Protein AF-A0A9D4QF71-F1 (afdb_monomer_lite)

pLDDT: mean 71.84, std 17.46, range [34.72, 94.38]

Radius of gyration: 22.99 Å; chains: 1; bounding box: 35×53×63 Å

Structure (mmCIF, N/CA/C/O backbone):
data_AF-A0A9D4QF71-F1
#
_entry.id   AF-A0A9D4QF71-F1
#
loop_
_atom_site.group_PDB
_atom_site.id
_atom_site.type_symbol
_atom_site.label_atom_id
_atom_site.label_alt_id
_atom_site.label_comp_id
_atom_site.label_asym_id
_atom_site.label_entity_id
_atom_site.label_seq_id
_atom_site.pdbx_PDB_ins_code
_atom_site.Cartn_x
_atom_site.Cartn_y
_atom_site.Cartn_z
_atom_site.occupancy
_atom_site.B_iso_or_equiv
_atom_site.auth_seq_id
_atom_site.auth_comp_id
_atom_site.auth_asym_id
_atom_site.auth_atom_id
_atom_site.pdbx_PDB_model_num
ATOM 1 N N . MET A 1 1 ? 4.734 -32.442 -15.591 1.00 43.88 1 MET A N 1
ATOM 2 C CA . MET A 1 1 ? 3.860 -32.838 -14.464 1.00 43.88 1 MET A CA 1
ATOM 3 C C . MET A 1 1 ? 4.588 -32.864 -13.117 1.00 43.88 1 MET A C 1
ATOM 5 O O . MET A 1 1 ? 4.142 -32.166 -12.224 1.00 43.88 1 MET A O 1
ATOM 9 N N . ALA A 1 2 ? 5.729 -33.553 -12.972 1.00 48.12 2 ALA A N 1
ATOM 10 C CA . ALA A 1 2 ? 6.370 -33.825 -11.671 1.00 48.12 2 ALA A CA 1
ATOM 11 C C . ALA A 1 2 ? 6.593 -32.626 -10.718 1.00 48.12 2 ALA A C 1
ATOM 13 O O . ALA A 1 2 ? 6.366 -32.759 -9.523 1.00 48.12 2 ALA A O 1
ATOM 14 N N . ARG A 1 3 ? 7.007 -31.449 -11.213 1.00 44.75 3 ARG A N 1
ATOM 15 C CA . ARG A 1 3 ? 7.332 -30.291 -10.352 1.00 44.75 3 ARG A CA 1
ATOM 16 C C . ARG A 1 3 ? 6.117 -29.539 -9.800 1.00 44.75 3 ARG A C 1
ATOM 18 O O . ARG A 1 3 ? 6.165 -29.082 -8.668 1.00 44.75 3 ARG A O 1
ATOM 25 N N . ALA A 1 4 ? 5.042 -29.418 -10.577 1.00 46.88 4 ALA A N 1
ATOM 26 C CA . ALA A 1 4 ? 3.837 -28.713 -10.138 1.00 46.88 4 ALA A CA 1
ATOM 27 C C . ALA A 1 4 ? 3.088 -29.533 -9.077 1.00 46.88 4 ALA A C 1
ATOM 29 O O . ALA A 1 4 ? 2.755 -29.020 -8.017 1.00 46.88 4 ALA A O 1
ATOM 30 N N . THR A 1 5 ? 2.962 -30.844 -9.304 1.00 55.03 5 THR A N 1
ATOM 31 C CA . THR A 1 5 ? 2.430 -31.789 -8.315 1.00 55.03 5 THR A CA 1
ATOM 32 C C . THR A 1 5 ? 3.316 -31.869 -7.067 1.00 55.03 5 THR A C 1
ATOM 34 O O . THR A 1 5 ? 2.799 -32.056 -5.972 1.00 55.03 5 THR A O 1
ATOM 37 N N . ALA A 1 6 ? 4.639 -31.692 -7.200 1.00 58.09 6 ALA A N 1
ATOM 38 C CA . ALA A 1 6 ? 5.556 -31.634 -6.061 1.00 58.09 6 ALA A CA 1
ATOM 39 C C . ALA A 1 6 ? 5.386 -30.365 -5.210 1.00 58.09 6 ALA A C 1
ATOM 41 O O . ALA A 1 6 ? 5.514 -30.457 -3.996 1.00 58.09 6 ALA A O 1
ATOM 42 N N . LEU A 1 7 ? 5.058 -29.212 -5.809 1.00 58.91 7 LEU A N 1
ATOM 43 C CA . LEU A 1 7 ? 4.747 -27.988 -5.056 1.00 58.91 7 LEU A CA 1
ATOM 44 C C . LEU A 1 7 ? 3.438 -28.132 -4.282 1.00 58.91 7 LEU A C 1
ATOM 46 O O . LEU A 1 7 ? 3.411 -27.857 -3.086 1.00 58.91 7 LEU A O 1
ATOM 50 N N . THR A 1 8 ? 2.386 -28.646 -4.926 1.00 59.56 8 THR A N 1
ATOM 51 C CA . THR A 1 8 ? 1.124 -28.935 -4.233 1.00 59.56 8 THR A CA 1
ATOM 52 C C . THR A 1 8 ? 1.353 -29.941 -3.110 1.00 59.56 8 THR A C 1
ATOM 54 O O . THR A 1 8 ? 0.935 -29.706 -1.991 1.00 59.56 8 THR A O 1
ATOM 57 N N . LYS A 1 9 ? 2.097 -31.024 -3.353 1.00 62.56 9 LYS A N 1
ATOM 58 C CA . LYS A 1 9 ? 2.372 -32.047 -2.333 1.00 62.56 9 LYS A CA 1
ATOM 59 C C . LYS A 1 9 ? 3.300 -31.565 -1.207 1.00 62.56 9 LYS A C 1
ATOM 61 O O . LYS A 1 9 ? 3.188 -32.067 -0.095 1.00 62.56 9 LYS A O 1
ATOM 66 N N . GLY A 1 10 ? 4.207 -30.629 -1.491 1.00 63.66 10 GLY A N 1
ATOM 67 C CA . GLY A 1 10 ? 5.160 -30.078 -0.524 1.00 63.66 10 GLY A CA 1
ATOM 68 C C . GLY A 1 10 ? 4.552 -29.030 0.407 1.00 63.66 10 GLY A C 1
ATOM 69 O O . GLY A 1 10 ? 4.900 -29.011 1.581 1.00 63.66 10 GLY A O 1
ATOM 70 N N . TYR A 1 11 ? 3.624 -28.210 -0.097 1.00 59.84 11 TYR A N 1
ATOM 71 C CA . TYR A 1 11 ? 3.008 -27.119 0.668 1.00 59.84 11 TYR A CA 1
ATOM 72 C C . TYR A 1 11 ? 1.556 -27.381 1.088 1.00 59.84 11 TYR A C 1
ATOM 74 O O . TYR A 1 11 ? 1.040 -26.647 1.917 1.00 59.84 11 TYR A O 1
ATOM 82 N N . ALA A 1 12 ? 0.891 -28.431 0.587 1.00 58.62 12 ALA A N 1
ATOM 83 C CA . ALA A 1 12 ? -0.482 -28.762 1.003 1.00 58.62 12 ALA A CA 1
ATOM 84 C C . ALA A 1 12 ? -0.616 -29.104 2.496 1.00 58.62 12 ALA A C 1
ATOM 86 O O . ALA A 1 12 ? -1.710 -28.996 3.036 1.00 58.62 12 ALA A O 1
ATOM 87 N N . ASN A 1 13 ? 0.475 -29.523 3.145 1.00 57.72 13 ASN A N 1
ATOM 88 C CA . ASN A 1 13 ? 0.506 -29.864 4.570 1.00 57.72 13 ASN A CA 1
ATOM 89 C C . ASN A 1 13 ? 1.319 -28.859 5.401 1.00 57.72 13 ASN A C 1
ATOM 91 O O . ASN A 1 13 ? 1.599 -29.129 6.568 1.00 57.72 13 ASN A O 1
ATOM 95 N N . ASP A 1 14 ? 1.752 -27.746 4.806 1.00 64.06 14 ASP A N 1
ATOM 96 C CA . ASP A 1 14 ? 2.455 -26.703 5.545 1.00 64.06 14 ASP A CA 1
ATOM 97 C C . ASP A 1 14 ? 1.420 -25.910 6.366 1.00 64.06 14 ASP A C 1
ATOM 99 O O . ASP A 1 14 ? 0.531 -25.299 5.772 1.00 64.06 14 ASP A O 1
ATOM 103 N N . PRO A 1 15 ? 1.493 -25.905 7.711 1.00 58.31 15 PRO A N 1
ATOM 104 C CA . PRO A 1 15 ? 0.543 -25.178 8.557 1.00 58.31 15 PRO A CA 1
ATOM 105 C C . PRO A 1 15 ? 0.578 -23.661 8.330 1.00 58.31 15 PRO A C 1
ATOM 107 O O . PRO A 1 15 ? -0.352 -22.961 8.734 1.00 58.31 15 PRO A O 1
ATOM 110 N N . CYS A 1 16 ? 1.626 -23.148 7.681 1.00 52.59 16 CYS A N 1
ATOM 111 C CA . CYS A 1 16 ? 1.732 -21.750 7.298 1.00 52.59 16 CYS A CA 1
ATOM 112 C C . CYS A 1 16 ? 1.088 -21.459 5.934 1.00 52.59 16 CYS A C 1
ATOM 114 O O . CYS A 1 16 ? 0.798 -20.296 5.669 1.00 52.59 16 CYS A O 1
ATOM 116 N N . ALA A 1 17 ? 0.827 -22.458 5.081 1.00 57.53 17 ALA A N 1
ATOM 117 C CA . ALA A 1 17 ? 0.217 -22.278 3.763 1.00 57.53 17 ALA A CA 1
ATOM 118 C C . ALA A 1 17 ? -1.311 -22.437 3.833 1.00 57.53 17 ALA A C 1
ATOM 120 O O . ALA A 1 17 ? -1.836 -23.502 4.142 1.00 57.53 17 ALA A O 1
ATOM 121 N N . TYR A 1 18 ? -2.039 -21.368 3.514 1.00 61.12 18 TYR A N 1
ATOM 122 C CA . TYR A 1 18 ? -3.502 -21.334 3.582 1.00 61.12 18 TYR A CA 1
ATOM 123 C C . TYR A 1 18 ? -4.166 -21.691 2.243 1.00 61.12 18 TYR A C 1
ATOM 125 O O . TYR A 1 18 ? -5.268 -22.234 2.216 1.00 61.12 18 TYR A O 1
ATOM 133 N N . TYR A 1 19 ? -3.503 -21.394 1.118 1.00 56.94 19 TYR A N 1
ATOM 134 C CA . TYR A 1 19 ? -4.029 -21.667 -0.222 1.00 56.94 19 TYR A CA 1
ATOM 135 C C . TYR A 1 19 ? -2.908 -22.021 -1.199 1.00 56.94 19 TYR A C 1
ATOM 137 O O . TYR A 1 19 ? -1.924 -21.286 -1.316 1.00 56.94 19 TYR A O 1
ATOM 145 N N . VAL A 1 20 ? -3.081 -23.131 -1.920 1.00 63.88 20 VAL A N 1
ATOM 146 C CA . VAL A 1 20 ? -2.195 -23.576 -3.000 1.00 63.88 20 VAL A CA 1
ATOM 147 C C . VAL A 1 20 ? -3.049 -23.950 -4.202 1.00 63.88 20 VAL A C 1
ATOM 149 O O . VAL A 1 20 ? -3.866 -24.863 -4.114 1.00 63.88 20 VAL A O 1
ATOM 152 N N . ASP A 1 21 ? -2.828 -23.282 -5.331 1.00 62.91 21 ASP A N 1
ATOM 153 C CA . ASP A 1 21 ? -3.538 -23.570 -6.580 1.00 62.91 21 ASP A CA 1
ATOM 154 C C . ASP A 1 21 ? -2.577 -23.638 -7.764 1.00 62.91 21 ASP A C 1
ATOM 156 O O . ASP A 1 21 ? -1.553 -22.945 -7.807 1.00 62.91 21 ASP A O 1
ATOM 160 N N . VAL A 1 22 ? -2.900 -24.515 -8.712 1.00 66.50 22 VAL A N 1
ATOM 161 C CA . VAL A 1 22 ? -2.114 -24.779 -9.914 1.00 66.50 22 VAL A CA 1
ATOM 162 C C . VAL A 1 22 ? -3.051 -24.897 -11.111 1.00 66.50 22 VAL A C 1
ATOM 164 O O . VAL A 1 22 ? -3.750 -25.895 -11.278 1.00 66.50 22 VAL A O 1
ATOM 167 N N . ALA A 1 23 ? -2.975 -23.925 -12.015 1.00 68.94 23 ALA A N 1
ATOM 168 C CA . ALA A 1 23 ? -3.749 -23.905 -13.249 1.00 68.94 23 ALA A CA 1
ATOM 169 C C . ALA A 1 23 ? -2.868 -24.211 -14.469 1.00 68.94 23 ALA A C 1
ATOM 171 O O . ALA A 1 23 ? -1.750 -23.704 -14.611 1.00 68.94 23 ALA A O 1
ATOM 172 N N . LYS A 1 24 ? -3.380 -25.035 -15.388 1.00 67.06 24 LYS A N 1
ATOM 173 C CA . LYS A 1 24 ? -2.729 -25.341 -16.670 1.00 67.06 24 LYS A CA 1
ATOM 174 C C . LYS A 1 24 ? -3.210 -24.371 -17.747 1.00 67.06 24 LYS A C 1
ATOM 176 O O . LYS A 1 24 ? -4.409 -24.142 -17.873 1.00 67.06 24 LYS A O 1
ATOM 181 N N . TYR A 1 25 ? -2.298 -23.859 -18.575 1.00 64.19 25 TYR A N 1
ATOM 182 C CA . TYR A 1 25 ? -2.694 -23.032 -19.717 1.00 64.19 25 TYR A CA 1
ATOM 183 C C . TYR A 1 25 ? -3.371 -23.890 -20.804 1.00 64.19 25 TYR A C 1
ATOM 185 O O . TYR A 1 25 ? -2.742 -24.836 -21.288 1.00 64.19 25 TYR A O 1
ATOM 193 N N . PRO A 1 26 ? -4.598 -23.553 -21.253 1.00 52.69 26 PRO A N 1
ATOM 194 C CA . PRO A 1 26 ? -5.346 -24.361 -22.224 1.00 52.69 26 PRO A CA 1
ATOM 195 C C . PRO A 1 26 ? -4.601 -24.558 -23.550 1.00 52.69 26 PRO A C 1
ATOM 197 O O . PRO A 1 26 ? -4.583 -25.650 -24.106 1.00 52.69 26 PRO A O 1
ATOM 200 N N . HIS A 1 27 ? -3.915 -23.513 -24.019 1.00 68.31 27 HIS A N 1
ATOM 201 C CA . HIS A 1 27 ? -3.228 -23.492 -25.316 1.00 68.31 27 HIS A CA 1
ATOM 202 C C . HIS A 1 27 ? -1.728 -23.811 -25.229 1.00 68.31 27 HIS A C 1
ATOM 204 O O . HIS A 1 27 ? -1.014 -23.709 -26.223 1.00 68.31 27 HIS A O 1
ATOM 210 N N . ARG A 1 28 ? -1.206 -24.160 -24.043 1.00 62.09 28 ARG A N 1
ATOM 211 C CA . ARG A 1 28 ? 0.217 -24.482 -23.854 1.00 62.09 28 ARG A CA 1
ATOM 212 C C . ARG A 1 28 ? 0.364 -25.723 -22.975 1.00 62.09 28 ARG A C 1
ATOM 214 O O . ARG A 1 28 ? 0.360 -25.604 -21.751 1.00 62.09 28 ARG A O 1
ATOM 221 N N . PRO A 1 29 ? 0.568 -26.915 -23.566 1.00 59.06 29 PRO A N 1
ATOM 222 C CA . PRO A 1 29 ? 0.500 -28.184 -22.837 1.00 59.06 29 PRO A CA 1
ATOM 223 C C . PRO A 1 29 ? 1.538 -28.326 -21.706 1.00 59.06 29 PRO A C 1
ATOM 225 O O . PRO A 1 29 ? 1.324 -29.116 -20.784 1.00 59.06 29 PRO A O 1
ATOM 228 N N . ASN A 1 30 ? 2.612 -27.525 -21.734 1.00 63.62 30 ASN A N 1
ATOM 229 C CA . ASN A 1 30 ? 3.749 -27.593 -20.809 1.00 63.62 30 ASN A CA 1
ATOM 230 C C . ASN A 1 30 ? 3.947 -26.337 -19.938 1.00 63.62 30 ASN A C 1
ATOM 232 O O . ASN A 1 30 ? 5.015 -26.190 -19.333 1.00 63.62 30 ASN A O 1
ATOM 236 N N . ALA A 1 31 ? 2.952 -25.446 -19.873 1.00 65.00 31 ALA A N 1
ATOM 237 C CA . ALA A 1 31 ? 2.983 -24.239 -19.048 1.00 65.00 31 ALA A CA 1
ATOM 238 C C . ALA A 1 31 ? 1.917 -24.294 -17.945 1.00 65.00 31 ALA A C 1
ATOM 240 O O . ALA A 1 31 ? 0.769 -24.668 -18.195 1.00 65.00 31 ALA A O 1
ATOM 241 N N . TYR A 1 32 ? 2.304 -23.876 -16.742 1.00 65.44 32 TYR A N 1
ATOM 242 C CA . TYR A 1 32 ? 1.448 -23.864 -15.556 1.00 65.44 32 TYR A CA 1
ATOM 243 C C . TYR A 1 32 ? 1.627 -22.545 -14.800 1.00 65.44 32 TYR A C 1
ATOM 245 O O . TYR A 1 32 ? 2.722 -21.972 -14.806 1.00 65.44 32 TYR A O 1
ATOM 253 N N . ALA A 1 33 ? 0.563 -22.079 -14.155 1.00 63.44 33 ALA A N 1
ATOM 254 C CA . ALA A 1 33 ? 0.597 -21.017 -13.159 1.00 63.44 33 ALA A CA 1
ATOM 255 C C . ALA A 1 33 ? 0.383 -21.646 -11.780 1.00 63.44 33 ALA A C 1
ATOM 257 O O . ALA A 1 33 ? -0.494 -22.495 -11.640 1.00 63.44 33 ALA A O 1
ATOM 258 N N . ALA A 1 34 ? 1.189 -21.257 -10.793 1.00 62.72 34 ALA A N 1
ATOM 259 C CA . ALA A 1 34 ? 1.018 -21.681 -9.409 1.00 62.72 34 ALA A CA 1
ATOM 260 C C . ALA A 1 34 ? 0.993 -20.465 -8.475 1.00 62.72 34 ALA A C 1
ATOM 262 O O . ALA A 1 34 ? 1.786 -19.530 -8.653 1.00 62.72 34 ALA A O 1
ATOM 263 N N . ALA A 1 35 ? 0.103 -20.497 -7.486 1.00 61.88 35 ALA A N 1
ATOM 264 C CA . ALA A 1 35 ? -0.014 -19.486 -6.441 1.00 61.88 35 ALA A CA 1
ATOM 265 C C . ALA A 1 35 ? 0.027 -20.154 -5.062 1.00 61.88 35 ALA A C 1
ATOM 267 O O . ALA A 1 35 ? -0.631 -21.174 -4.855 1.00 61.88 35 ALA A O 1
ATOM 268 N N . VAL A 1 36 ? 0.801 -19.574 -4.139 1.00 61.94 36 VAL A N 1
ATOM 269 C CA . VAL A 1 36 ? 0.883 -20.007 -2.737 1.00 61.94 36 VAL A CA 1
ATOM 270 C C . VAL A 1 36 ? 0.664 -18.799 -1.828 1.00 61.94 36 VAL A C 1
ATOM 272 O O . VAL A 1 36 ? 1.335 -17.773 -1.972 1.00 61.94 36 VAL A O 1
ATOM 275 N N . ILE A 1 37 ? -0.277 -18.924 -0.895 1.00 63.47 37 ILE A N 1
ATOM 276 C CA . ILE A 1 37 ? -0.641 -17.884 0.077 1.00 63.47 37 ILE A CA 1
ATOM 277 C C . ILE A 1 37 ? -0.368 -18.419 1.479 1.00 63.47 37 ILE A C 1
ATOM 279 O O . ILE A 1 37 ? -0.852 -19.505 1.802 1.00 63.47 37 ILE A O 1
ATOM 283 N N . ALA A 1 38 ? 0.359 -17.668 2.311 1.00 60.59 38 ALA A N 1
ATOM 284 C CA . ALA A 1 38 ? 0.495 -17.986 3.729 1.00 60.59 38 ALA A CA 1
ATOM 285 C C . ALA A 1 38 ? -0.453 -17.195 4.621 1.00 60.59 38 ALA A C 1
ATOM 287 O O . ALA A 1 38 ? -0.868 -16.079 4.302 1.00 60.59 38 ALA A O 1
ATOM 288 N N . ALA A 1 39 ? -0.750 -17.796 5.771 1.00 53.84 39 ALA A N 1
ATOM 289 C CA . ALA A 1 39 ? -1.681 -17.283 6.767 1.00 53.84 39 ALA A CA 1
ATOM 290 C C . ALA A 1 39 ? -1.179 -16.027 7.508 1.00 53.84 39 ALA A C 1
ATOM 292 O O . ALA A 1 39 ? -1.990 -15.258 8.017 1.00 53.84 39 ALA A O 1
ATOM 293 N N . ASP A 1 40 ? 0.136 -15.807 7.579 1.00 46.44 40 ASP A N 1
ATOM 294 C CA . ASP A 1 40 ? 0.760 -14.756 8.396 1.00 46.44 40 ASP A CA 1
ATOM 295 C C . ASP A 1 40 ? 1.231 -13.525 7.598 1.00 46.44 40 ASP A C 1
ATOM 297 O O . ASP A 1 40 ? 1.307 -12.419 8.138 1.00 46.44 40 ASP A O 1
ATOM 301 N N . THR A 1 41 ? 1.534 -13.712 6.314 1.00 52.66 41 THR A N 1
ATOM 302 C CA . THR A 1 41 ? 2.208 -12.732 5.446 1.00 52.66 41 THR A CA 1
ATOM 303 C C . THR A 1 41 ? 1.449 -12.440 4.147 1.00 52.66 41 THR A C 1
ATOM 305 O O . THR A 1 41 ? 1.794 -11.494 3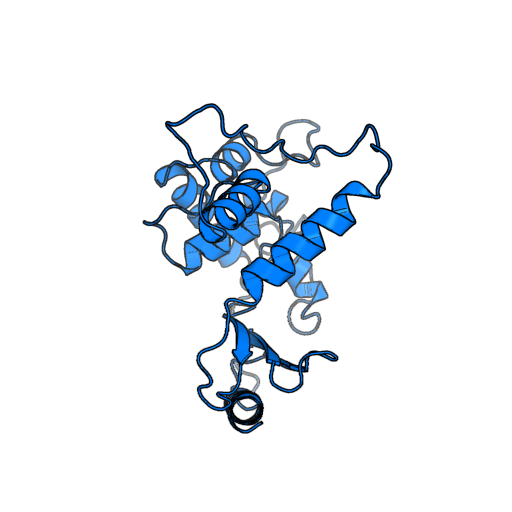.437 1.00 52.66 41 THR A O 1
ATOM 308 N N . GLY A 1 42 ? 0.385 -13.194 3.840 1.00 60.31 42 GLY A N 1
ATOM 309 C CA . GLY A 1 42 ? -0.371 -13.079 2.591 1.00 60.31 42 GLY A CA 1
ATOM 310 C C . GLY A 1 42 ? 0.265 -13.864 1.435 1.00 60.31 42 GLY A C 1
ATOM 311 O O . GLY A 1 42 ? 0.834 -14.936 1.631 1.00 60.31 42 GLY A O 1
ATOM 312 N N . VAL A 1 43 ? 0.125 -13.376 0.194 1.00 51.44 43 VAL A N 1
ATOM 313 C CA . VAL A 1 43 ? 0.671 -14.048 -1.004 1.00 51.44 43 VAL A CA 1
ATOM 314 C C . VAL A 1 43 ? 2.199 -14.081 -0.920 1.00 51.44 43 VAL A C 1
ATOM 316 O O . VAL A 1 43 ? 2.845 -13.051 -1.113 1.00 51.44 43 VAL A O 1
ATOM 319 N N . LEU A 1 44 ? 2.784 -15.258 -0.677 1.00 51.22 44 LEU A N 1
ATOM 320 C CA . LEU A 1 44 ? 4.241 -15.396 -0.572 1.00 51.22 44 LEU A CA 1
ATOM 321 C C . LEU A 1 44 ? 4.918 -15.321 -1.936 1.00 51.22 44 LEU A C 1
ATOM 323 O O . LEU A 1 44 ? 6.006 -14.762 -2.064 1.00 51.22 44 LEU A O 1
ATOM 327 N N . THR A 1 45 ? 4.308 -15.932 -2.956 1.00 48.44 45 THR A N 1
ATOM 328 C CA . THR A 1 45 ? 4.891 -15.985 -4.297 1.00 48.44 45 THR A CA 1
ATOM 329 C C . THR A 1 45 ? 3.877 -16.436 -5.352 1.00 48.44 45 THR A C 1
ATOM 331 O O . THR A 1 45 ? 2.959 -17.212 -5.077 1.00 48.44 45 THR A O 1
ATOM 334 N N . THR A 1 46 ? 4.061 -15.966 -6.585 1.00 49.41 46 THR A N 1
ATOM 335 C CA . THR A 1 46 ? 3.361 -16.465 -7.777 1.00 49.41 46 THR A CA 1
ATOM 336 C C . THR A 1 46 ? 4.399 -16.737 -8.860 1.00 49.41 46 THR A C 1
ATOM 338 O O . THR A 1 46 ? 5.354 -15.974 -9.019 1.00 49.41 46 THR A O 1
ATOM 341 N N . GLY A 1 47 ? 4.255 -17.844 -9.588 1.00 52.09 47 GLY A N 1
ATOM 342 C CA . GLY A 1 47 ? 5.258 -18.261 -10.567 1.00 52.09 47 GLY A CA 1
ATOM 343 C C . GLY A 1 47 ? 4.652 -18.975 -11.766 1.00 52.09 47 GLY A C 1
ATOM 344 O O . GLY A 1 47 ? 3.776 -19.829 -11.625 1.00 52.09 47 GLY A O 1
ATOM 345 N N . SER A 1 48 ? 5.149 -18.644 -12.959 1.00 50.53 48 SER A N 1
ATOM 346 C CA . SER A 1 48 ? 4.889 -19.428 -14.166 1.00 50.53 48 SER A CA 1
ATOM 347 C C . SER A 1 48 ? 6.037 -20.406 -14.383 1.00 50.53 48 SER A C 1
ATOM 349 O O . SER A 1 48 ? 7.202 -20.012 -14.440 1.00 50.53 48 SER A O 1
ATOM 351 N N . LEU A 1 49 ? 5.713 -21.691 -14.494 1.00 52.03 49 LEU A N 1
ATOM 352 C CA . LEU A 1 49 ? 6.694 -22.763 -14.636 1.00 52.03 49 LEU A CA 1
ATOM 353 C C . LEU A 1 49 ? 6.536 -23.417 -16.009 1.00 52.03 49 LEU A C 1
ATOM 355 O O . LEU A 1 49 ? 5.443 -23.854 -16.385 1.00 52.03 49 LEU A O 1
ATOM 359 N N . ARG A 1 50 ? 7.646 -23.530 -16.746 1.00 50.31 50 ARG A N 1
ATOM 360 C CA . ARG A 1 50 ? 7.747 -24.384 -17.938 1.00 50.31 50 ARG A CA 1
ATOM 361 C C . ARG A 1 50 ? 8.512 -25.651 -17.587 1.00 50.31 50 ARG A C 1
ATOM 363 O O . ARG A 1 50 ? 9.511 -25.609 -16.872 1.00 50.31 50 ARG A O 1
ATOM 370 N N . THR A 1 51 ? 8.040 -26.784 -18.091 1.00 47.56 51 THR A N 1
ATOM 371 C CA . THR A 1 51 ? 8.803 -28.041 -18.020 1.00 47.56 51 THR A CA 1
ATOM 372 C C . THR A 1 51 ? 9.784 -28.117 -19.195 1.00 47.56 51 THR A C 1
ATOM 374 O O . THR A 1 51 ? 9.409 -27.703 -20.293 1.00 47.56 51 THR A O 1
ATOM 377 N N . PRO A 1 52 ? 11.031 -28.591 -18.995 1.00 43.88 52 PRO A N 1
ATOM 378 C CA . PRO A 1 52 ? 12.011 -28.663 -20.074 1.00 43.88 52 PRO A CA 1
ATOM 379 C C . PRO A 1 52 ? 11.588 -29.741 -21.081 1.00 43.88 52 PRO A C 1
ATOM 381 O O . PRO A 1 52 ? 11.557 -30.925 -20.757 1.00 43.88 52 PRO A O 1
ATOM 384 N N . GLY A 1 53 ? 11.225 -29.307 -22.289 1.00 42.41 53 GLY A N 1
ATOM 385 C CA . GLY A 1 53 ? 11.145 -30.137 -23.492 1.00 42.41 53 GLY A CA 1
ATOM 386 C C . GLY A 1 53 ? 12.383 -29.900 -24.360 1.00 42.41 53 GLY A C 1
ATOM 387 O O . GLY A 1 53 ? 12.977 -28.828 -24.280 1.00 42.41 53 GLY A O 1
ATOM 388 N N . SER A 1 54 ? 12.782 -30.920 -25.126 1.00 41.16 54 SER A N 1
ATOM 389 C CA . SER A 1 54 ? 14.048 -31.040 -25.866 1.00 41.16 54 SER A CA 1
ATOM 390 C C . SER A 1 54 ? 14.568 -29.750 -26.512 1.00 41.16 54 SER A C 1
ATOM 392 O O . SER A 1 54 ? 13.831 -29.045 -27.198 1.00 41.16 54 SER A O 1
ATOM 394 N N . TRP A 1 55 ? 15.872 -29.514 -26.355 1.00 43.59 55 TRP A N 1
ATOM 395 C CA . TRP A 1 55 ? 16.645 -28.436 -26.969 1.00 43.59 55 TRP A CA 1
ATOM 396 C C . TRP A 1 55 ? 16.670 -28.536 -28.502 1.00 43.59 55 TRP A C 1
ATOM 398 O O . TRP A 1 55 ? 17.656 -28.965 -29.092 1.00 43.59 55 TRP A O 1
ATOM 408 N N . THR A 1 56 ? 15.614 -28.107 -29.178 1.00 42.28 56 THR A N 1
ATOM 409 C CA . THR A 1 56 ? 15.768 -27.546 -30.522 1.00 42.28 56 THR A CA 1
ATOM 410 C C . THR A 1 56 ? 16.029 -26.064 -30.344 1.00 42.28 56 THR A C 1
ATOM 412 O O . THR A 1 56 ? 15.241 -25.386 -29.687 1.00 42.28 56 THR A O 1
ATOM 415 N N . ARG A 1 57 ? 17.162 -25.595 -30.880 1.00 46.44 57 ARG A N 1
ATOM 416 C CA . ARG A 1 57 ? 17.570 -24.189 -31.011 1.00 46.44 57 ARG A CA 1
ATOM 417 C C . ARG A 1 57 ? 16.399 -23.398 -31.601 1.00 46.44 57 ARG A C 1
ATOM 419 O O . ARG A 1 57 ? 16.231 -23.342 -32.812 1.00 46.44 57 ARG A O 1
ATOM 426 N N . ALA A 1 58 ? 15.528 -22.914 -30.723 1.00 47.00 58 ALA A N 1
ATOM 427 C CA . ALA A 1 58 ? 14.262 -22.326 -31.102 1.00 47.00 58 ALA A CA 1
ATOM 428 C C . ALA A 1 58 ? 14.550 -20.956 -31.702 1.00 47.00 58 ALA A C 1
ATOM 430 O O . ALA A 1 58 ? 15.201 -20.124 -31.067 1.00 47.00 58 ALA A O 1
ATOM 431 N N . LEU A 1 59 ? 14.060 -20.746 -32.922 1.00 49.41 59 LEU A N 1
ATOM 432 C CA . LEU A 1 59 ? 13.773 -19.419 -33.447 1.00 49.41 59 LEU A CA 1
ATOM 433 C C . LEU A 1 59 ? 13.106 -18.591 -32.342 1.00 49.41 59 LEU A C 1
ATOM 435 O O . LEU A 1 59 ? 12.310 -19.120 -31.557 1.00 49.41 59 LEU A O 1
ATOM 439 N N . ASN A 1 60 ? 13.477 -17.316 -32.232 1.00 54.69 60 ASN A N 1
ATOM 440 C CA . ASN A 1 60 ? 12.903 -16.419 -31.241 1.00 54.69 60 ASN A CA 1
ATOM 441 C C . ASN A 1 60 ? 11.436 -16.145 -31.604 1.00 54.69 60 ASN A C 1
ATOM 443 O O . ASN A 1 60 ? 11.110 -15.113 -32.174 1.00 54.69 60 ASN A O 1
ATOM 447 N N . HIS A 1 61 ? 10.538 -17.067 -31.253 1.00 55.19 61 HIS A N 1
ATOM 448 C CA . HIS A 1 61 ? 9.100 -16.956 -31.506 1.00 55.19 61 HIS A CA 1
ATOM 449 C C . HIS A 1 61 ? 8.467 -15.713 -30.851 1.00 55.19 61 HIS A C 1
ATOM 451 O O . HIS A 1 61 ? 7.292 -15.442 -31.074 1.00 55.19 61 HIS A O 1
ATOM 457 N N . ASN A 1 62 ? 9.210 -14.967 -30.018 1.00 58.84 62 ASN A N 1
ATOM 458 C CA . ASN A 1 62 ? 8.744 -13.683 -29.510 1.00 58.84 62 ASN A CA 1
ATOM 459 C C . ASN A 1 62 ? 8.740 -12.604 -30.604 1.00 58.84 62 ASN A C 1
ATOM 461 O O . ASN A 1 62 ? 7.868 -11.750 -30.558 1.00 58.84 62 ASN A O 1
ATOM 465 N N . GLU A 1 63 ?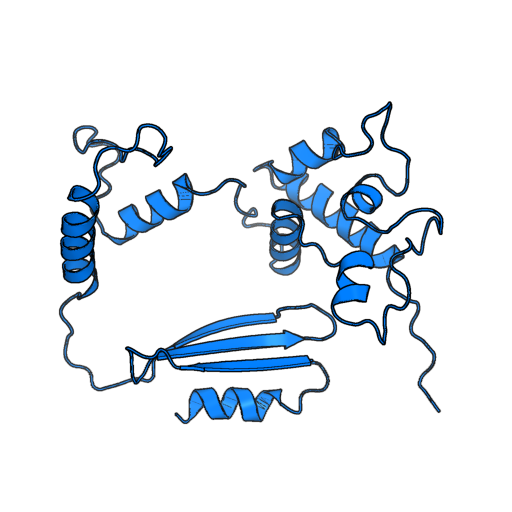 9.660 -12.644 -31.576 1.00 57.16 63 GLU A N 1
ATOM 466 C CA . GLU A 1 63 ? 9.699 -11.684 -32.697 1.00 57.16 63 GLU A CA 1
ATOM 467 C C . GLU A 1 63 ? 8.538 -11.921 -33.675 1.00 57.16 63 GLU A C 1
ATOM 469 O O . GLU A 1 63 ? 7.872 -10.985 -34.110 1.00 57.16 63 GLU A O 1
ATOM 474 N N . GLU A 1 64 ? 8.224 -13.186 -33.958 1.00 61.94 64 GLU A N 1
ATOM 475 C CA . GLU A 1 64 ? 7.080 -13.559 -34.800 1.00 61.94 64 GLU A CA 1
ATOM 476 C C . GLU A 1 64 ? 5.744 -13.222 -34.116 1.00 61.94 64 GLU A C 1
ATOM 478 O O . GLU A 1 64 ? 4.859 -12.627 -34.723 1.00 61.94 64 GLU A O 1
ATOM 483 N N . ALA A 1 65 ? 5.630 -13.469 -32.807 1.00 59.66 65 ALA A N 1
ATOM 484 C CA . ALA A 1 65 ? 4.460 -13.043 -32.039 1.00 59.66 65 ALA A CA 1
ATOM 485 C C . ALA A 1 65 ? 4.304 -11.509 -31.968 1.00 59.66 65 ALA A C 1
ATOM 487 O O . ALA A 1 65 ? 3.178 -11.016 -31.921 1.00 59.66 65 ALA A O 1
ATOM 488 N N . ASP A 1 66 ? 5.407 -10.752 -31.943 1.00 60.41 66 ASP A N 1
ATOM 489 C CA . ASP A 1 66 ? 5.388 -9.283 -31.921 1.00 60.41 66 ASP A CA 1
ATOM 490 C C . ASP A 1 66 ? 4.896 -8.701 -33.254 1.00 60.41 66 ASP A C 1
ATOM 492 O O . ASP A 1 66 ? 4.014 -7.840 -33.278 1.00 60.41 66 ASP A O 1
ATOM 496 N N . THR A 1 67 ? 5.388 -9.241 -34.372 1.00 66.06 67 THR A N 1
ATOM 497 C CA . THR A 1 67 ? 4.941 -8.840 -35.717 1.00 66.06 67 THR A CA 1
ATOM 498 C C . THR A 1 67 ? 3.460 -9.150 -35.964 1.00 66.06 67 THR A C 1
ATOM 500 O O . THR A 1 67 ? 2.734 -8.286 -36.467 1.00 66.06 67 THR A O 1
ATOM 503 N N . GLU A 1 68 ? 2.968 -10.323 -35.549 1.00 64.25 68 GLU A N 1
ATOM 504 C CA . GLU A 1 68 ? 1.537 -10.655 -35.630 1.00 64.25 68 GLU A CA 1
ATOM 505 C C . GLU A 1 68 ? 0.669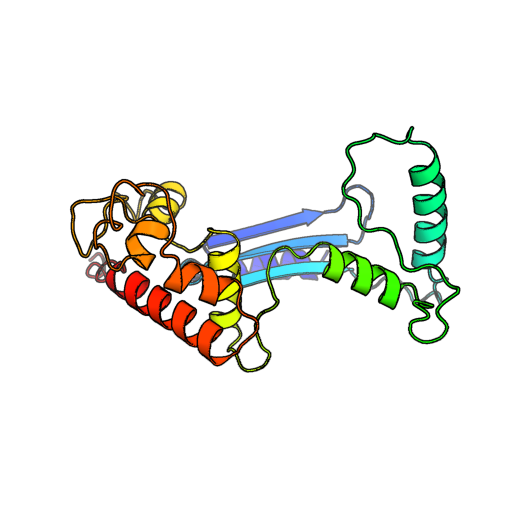 -9.752 -34.740 1.00 64.25 68 GLU A C 1
ATOM 507 O O . GLU A 1 68 ? -0.399 -9.302 -35.168 1.00 64.25 68 GLU A O 1
ATOM 512 N N . ALA A 1 69 ? 1.120 -9.450 -33.517 1.00 60.19 69 ALA A N 1
ATOM 513 C CA . ALA A 1 69 ? 0.397 -8.562 -32.611 1.00 60.19 69 ALA A CA 1
ATOM 514 C C . ALA A 1 69 ? 0.254 -7.154 -33.207 1.00 60.19 69 ALA A C 1
ATOM 516 O O . ALA A 1 69 ? -0.852 -6.611 -33.207 1.00 60.19 69 ALA A O 1
ATOM 517 N N . HIS A 1 70 ? 1.328 -6.604 -33.784 1.00 59.00 70 HIS A N 1
ATOM 518 C CA . HIS A 1 70 ? 1.310 -5.307 -34.465 1.00 59.00 70 HIS A CA 1
ATOM 519 C C . HIS A 1 70 ? 0.324 -5.263 -35.644 1.00 59.00 70 HIS A C 1
ATOM 521 O O . HIS A 1 70 ? -0.399 -4.277 -35.802 1.00 59.00 70 HIS A O 1
ATOM 527 N N . ALA A 1 71 ? 0.236 -6.336 -36.436 1.00 62.97 71 ALA A N 1
ATOM 528 C CA . ALA A 1 71 ? -0.711 -6.431 -37.550 1.00 62.97 71 ALA A CA 1
ATOM 529 C C . ALA A 1 71 ? -2.188 -6.444 -37.096 1.00 62.97 71 ALA A C 1
ATOM 531 O O . ALA A 1 71 ? -3.076 -6.037 -37.854 1.00 62.97 71 ALA A O 1
ATOM 532 N N . LEU A 1 72 ? -2.465 -6.893 -35.864 1.00 58.12 72 LEU A N 1
ATOM 533 C CA . LEU A 1 72 ? -3.803 -6.877 -35.265 1.00 58.12 72 LEU A CA 1
ATOM 534 C C . LEU A 1 72 ? -4.173 -5.499 -34.694 1.00 58.12 72 LEU A C 1
ATOM 536 O O . LEU A 1 72 ? -5.333 -5.096 -34.812 1.00 58.12 72 LEU A O 1
ATOM 540 N N . THR A 1 73 ? -3.218 -4.749 -34.132 1.00 54.50 73 THR A N 1
ATOM 541 C CA . THR A 1 73 ? -3.463 -3.410 -33.557 1.00 54.50 73 THR A CA 1
ATOM 542 C C . THR A 1 73 ? -3.895 -2.389 -34.612 1.00 54.50 73 THR A C 1
ATOM 544 O O . THR A 1 73 ? -4.736 -1.537 -34.337 1.00 54.50 73 THR A O 1
ATOM 547 N N . SER A 1 74 ? -3.400 -2.506 -35.849 1.00 49.69 74 SER A N 1
ATOM 548 C CA . SER A 1 74 ? -3.733 -1.594 -36.958 1.00 49.69 74 SER A CA 1
ATOM 549 C C . SER A 1 74 ? -5.160 -1.743 -37.513 1.00 49.69 74 SER A C 1
ATOM 551 O O . SER A 1 74 ? -5.540 -0.997 -38.414 1.00 49.69 74 SER A O 1
ATOM 553 N N . ARG A 1 75 ? -5.959 -2.703 -37.019 1.00 49.88 75 ARG A N 1
ATOM 554 C CA . ARG A 1 75 ? -7.335 -2.963 -37.492 1.00 49.88 75 ARG A CA 1
ATOM 555 C C . ARG A 1 75 ? -8.435 -2.316 -36.644 1.00 49.88 75 ARG A C 1
ATOM 557 O O . ARG A 1 75 ? -9.601 -2.384 -37.028 1.00 49.88 75 ARG A O 1
ATOM 564 N N . GLY A 1 76 ? -8.097 -1.697 -35.513 1.00 44.81 76 GLY A N 1
ATOM 565 C CA . GLY A 1 76 ? -9.047 -0.889 -34.748 1.00 44.81 76 GLY A CA 1
ATOM 566 C C . GLY A 1 76 ? -9.176 0.510 -35.351 1.00 44.81 76 GLY A C 1
ATOM 567 O O . GLY A 1 76 ? -8.166 1.166 -35.589 1.00 44.81 76 GLY A O 1
ATOM 568 N N . SER A 1 77 ? -10.400 0.994 -35.592 1.00 46.56 77 SER A N 1
ATOM 569 C CA . SER A 1 77 ? -10.616 2.424 -35.860 1.00 46.56 77 SER A CA 1
ATOM 570 C C . SER A 1 77 ? -10.008 3.262 -34.726 1.00 46.56 77 SER A C 1
ATOM 572 O O . SER A 1 77 ? -10.063 2.825 -33.573 1.00 46.56 77 SER A O 1
ATOM 574 N N . PRO A 1 78 ? -9.449 4.452 -35.012 1.00 43.41 78 PRO A N 1
ATOM 575 C CA . PRO A 1 78 ? -8.865 5.305 -33.988 1.00 43.41 78 PRO A CA 1
ATOM 576 C C . PRO A 1 78 ? -9.974 5.776 -33.044 1.00 43.41 78 PRO A C 1
ATOM 578 O O . PRO A 1 78 ? -10.689 6.738 -33.314 1.00 43.41 78 PRO A O 1
ATOM 581 N N . SER A 1 79 ? -10.146 5.067 -31.933 1.00 43.06 79 SER A N 1
ATOM 582 C CA . SER A 1 79 ? -10.979 5.522 -30.830 1.00 43.06 79 SER A CA 1
ATOM 583 C C . SER A 1 79 ? -10.291 6.733 -30.210 1.00 43.06 79 SER A C 1
ATOM 585 O O . SER A 1 79 ? -9.221 6.606 -29.613 1.00 43.06 79 SER A O 1
ATOM 587 N N . THR A 1 80 ? -10.929 7.896 -30.322 1.00 45.41 80 THR A N 1
ATOM 588 C CA . THR A 1 80 ? -10.526 9.225 -29.821 1.00 45.41 80 THR A CA 1
ATOM 589 C C . THR A 1 80 ? -10.327 9.328 -28.298 1.00 45.41 80 THR A C 1
ATOM 591 O O . THR A 1 80 ? -10.148 10.423 -27.777 1.00 45.41 80 THR A O 1
ATOM 594 N N . HIS A 1 81 ? -10.315 8.209 -27.569 1.00 39.69 81 HIS A N 1
ATOM 595 C CA . HIS A 1 81 ? -10.162 8.160 -26.111 1.00 39.69 81 HIS A CA 1
ATOM 596 C C . HIS A 1 81 ? -9.125 7.146 -25.605 1.00 39.69 81 HIS A C 1
ATOM 598 O O . HIS A 1 81 ? -9.066 6.870 -24.407 1.00 39.69 81 HIS A O 1
ATOM 604 N N . SER A 1 82 ? -8.276 6.606 -26.478 1.00 46.56 82 SER A N 1
ATOM 605 C CA . SER A 1 82 ? -7.191 5.724 -26.041 1.00 46.56 82 SER A CA 1
ATOM 606 C C . SER A 1 82 ? -5.985 6.576 -25.644 1.00 46.56 82 SER A C 1
ATOM 608 O O . SER A 1 82 ? -5.215 6.993 -26.502 1.00 46.56 82 SER A O 1
ATOM 610 N N . SER A 1 83 ? -5.814 6.848 -24.348 1.00 56.69 83 SER A N 1
ATOM 611 C CA . SER A 1 83 ? -4.606 7.474 -23.777 1.00 56.69 83 SER A CA 1
ATOM 612 C C . SER A 1 83 ? -3.408 6.513 -23.810 1.00 56.69 83 SER A C 1
ATOM 614 O O . SER A 1 83 ? -2.726 6.315 -22.801 1.00 56.69 83 SER A O 1
ATOM 616 N N . GLU A 1 84 ? -3.203 5.821 -24.929 1.00 53.88 84 GLU A N 1
ATOM 617 C CA . GLU A 1 84 ? -2.086 4.906 -25.080 1.00 53.88 84 GLU A CA 1
ATOM 618 C C . GLU A 1 84 ? -0.812 5.738 -25.290 1.00 53.88 84 GLU A C 1
ATOM 620 O O . GLU A 1 84 ? -0.821 6.662 -26.104 1.00 53.88 84 GLU A O 1
ATOM 625 N N . PRO A 1 85 ? 0.271 5.488 -24.529 1.00 58.25 85 PRO A N 1
ATOM 626 C CA . PRO A 1 85 ? 1.514 6.222 -24.717 1.00 58.25 85 PRO A CA 1
ATOM 627 C C . PRO A 1 85 ? 1.985 6.053 -26.165 1.00 58.25 85 PRO A C 1
ATOM 629 O O . PRO A 1 85 ? 2.091 4.923 -26.644 1.00 58.25 85 PRO A O 1
ATOM 632 N N . GLN A 1 86 ? 2.260 7.161 -26.851 1.00 61.97 86 GLN A N 1
ATOM 633 C CA . GLN A 1 86 ? 2.863 7.145 -28.181 1.00 61.97 86 GLN A CA 1
ATOM 634 C C . GLN A 1 86 ? 4.332 6.730 -28.032 1.00 61.97 86 GLN A C 1
ATOM 636 O O . GLN A 1 86 ? 5.045 7.274 -27.184 1.00 61.97 86 GLN A O 1
ATOM 641 N N . ARG A 1 87 ? 4.779 5.732 -28.800 1.00 60.91 87 ARG A N 1
ATOM 642 C CA . ARG A 1 87 ? 6.187 5.307 -28.798 1.00 60.91 87 ARG A CA 1
ATOM 643 C C . ARG A 1 87 ? 7.059 6.466 -29.311 1.00 60.91 87 ARG A C 1
ATOM 645 O O . ARG A 1 87 ? 6.616 7.134 -30.238 1.00 60.91 87 ARG A O 1
ATOM 652 N N . PRO A 1 88 ? 8.253 6.711 -28.737 1.00 60.41 88 PRO A N 1
ATOM 653 C CA . PRO A 1 88 ? 9.198 7.663 -29.310 1.00 60.41 88 PRO A CA 1
ATOM 654 C C . PRO A 1 88 ? 9.508 7.266 -30.755 1.00 60.41 88 PRO A C 1
ATOM 656 O O . PRO A 1 88 ? 9.786 6.088 -31.014 1.00 60.41 88 PRO A O 1
ATOM 659 N N . ASP A 1 89 ? 9.410 8.222 -31.675 1.00 55.84 89 ASP A N 1
ATOM 660 C CA . ASP A 1 89 ? 9.736 8.003 -33.080 1.00 55.84 89 ASP A CA 1
ATOM 661 C C . ASP A 1 89 ? 11.235 7.691 -33.215 1.00 55.84 89 ASP A C 1
ATOM 663 O O . ASP A 1 89 ? 12.068 8.197 -32.465 1.00 55.84 89 ASP A O 1
ATOM 667 N N . ALA A 1 90 ? 11.592 6.818 -34.160 1.00 54.41 90 ALA A N 1
ATOM 668 C CA . ALA A 1 90 ? 12.955 6.303 -34.332 1.00 54.41 90 ALA A CA 1
ATOM 669 C C . ALA A 1 90 ? 13.987 7.358 -34.793 1.00 54.41 90 ALA A C 1
ATOM 671 O O . ALA A 1 90 ? 15.134 7.005 -35.061 1.00 54.41 90 ALA A O 1
ATOM 672 N N . GLU A 1 91 ? 13.576 8.622 -34.919 1.00 53.41 91 GLU A N 1
ATOM 673 C CA . GLU A 1 91 ? 14.382 9.733 -35.432 1.00 53.41 91 GLU A CA 1
ATOM 674 C C . GLU A 1 91 ? 15.307 10.339 -34.356 1.00 53.41 91 GLU A C 1
ATOM 676 O O . GLU A 1 91 ? 16.314 10.959 -34.696 1.00 53.41 91 GLU A O 1
ATOM 681 N N . ASP A 1 92 ? 15.041 10.075 -33.070 1.00 51.66 92 ASP A N 1
ATOM 682 C CA . ASP A 1 92 ? 15.930 10.427 -31.959 1.00 51.66 92 ASP A CA 1
ATOM 683 C C . ASP A 1 92 ? 16.961 9.299 -31.720 1.00 51.66 92 ASP A C 1
ATOM 685 O O . ASP A 1 92 ? 16.741 8.380 -30.922 1.00 51.66 92 ASP A O 1
ATOM 689 N N . GLU A 1 93 ? 18.113 9.352 -32.408 1.00 53.69 93 GLU A N 1
ATOM 690 C CA . GLU A 1 93 ? 19.206 8.354 -32.307 1.00 53.69 93 GLU A CA 1
ATOM 691 C C . GLU A 1 93 ? 19.683 8.085 -30.861 1.00 53.69 93 GLU A C 1
ATOM 693 O O . GLU A 1 93 ? 20.213 7.011 -30.567 1.00 53.69 93 GLU A O 1
ATOM 698 N N . GLU A 1 94 ? 19.467 9.026 -29.936 1.00 54.03 94 GLU A N 1
ATOM 699 C CA . GLU A 1 94 ? 19.910 8.946 -28.538 1.00 54.03 94 GLU A CA 1
ATOM 700 C C . GLU A 1 94 ? 19.101 7.943 -27.685 1.00 54.03 94 GLU A C 1
ATOM 702 O O . GLU A 1 94 ? 19.593 7.462 -26.663 1.00 54.03 94 GLU A O 1
ATOM 707 N N . TYR A 1 95 ? 17.893 7.552 -28.114 1.00 55.81 95 TYR A N 1
ATOM 708 C CA . TYR A 1 95 ? 17.041 6.569 -27.423 1.00 55.81 95 TYR A CA 1
ATOM 709 C C . TYR A 1 95 ? 16.460 5.539 -28.400 1.00 55.81 95 TYR A C 1
ATOM 711 O O . TYR A 1 95 ? 15.257 5.272 -28.445 1.00 55.81 95 TYR A O 1
ATOM 719 N N . SER A 1 96 ? 17.336 4.905 -29.177 1.00 62.06 96 SER A N 1
ATOM 720 C CA . SER A 1 96 ? 16.948 3.819 -30.074 1.00 62.06 96 SER A CA 1
ATOM 721 C C . SER A 1 96 ? 16.493 2.577 -29.281 1.00 62.06 96 SER A C 1
ATOM 723 O O . SER A 1 96 ? 17.289 1.728 -28.876 1.00 62.06 96 SER A O 1
ATOM 725 N N . ILE A 1 97 ? 15.183 2.470 -29.024 1.00 67.88 97 ILE A N 1
ATOM 726 C CA . ILE A 1 97 ? 14.522 1.278 -28.464 1.00 67.88 97 ILE A CA 1
ATOM 727 C C . ILE A 1 97 ? 14.527 0.192 -29.555 1.00 67.88 97 ILE A C 1
ATOM 729 O O . ILE A 1 97 ? 13.534 0.007 -30.267 1.00 67.88 97 ILE A O 1
ATOM 733 N N . THR A 1 98 ? 15.670 -0.476 -29.725 1.00 70.56 98 THR A N 1
ATOM 734 C CA . THR A 1 98 ? 15.937 -1.409 -30.836 1.00 70.56 98 THR A CA 1
ATOM 735 C C . THR A 1 98 ? 15.574 -2.850 -30.523 1.00 70.56 98 THR A C 1
ATOM 737 O O . THR A 1 98 ? 15.181 -3.586 -31.427 1.00 70.56 98 THR A O 1
ATOM 740 N N . THR A 1 99 ? 15.688 -3.281 -29.264 1.00 79.25 99 THR A N 1
ATOM 741 C CA . THR A 1 99 ? 15.393 -4.670 -28.904 1.00 79.25 99 THR A CA 1
ATOM 742 C C . THR A 1 99 ? 13.964 -4.832 -28.402 1.00 79.25 99 THR A C 1
ATOM 744 O O . THR A 1 99 ? 13.405 -3.959 -27.738 1.00 79.25 99 THR A O 1
ATOM 747 N N . TYR A 1 100 ? 13.377 -6.008 -28.639 1.00 77.12 100 TYR A N 1
ATOM 748 C CA . TYR A 1 100 ? 12.073 -6.381 -28.077 1.00 77.12 100 TYR A CA 1
ATOM 749 C C . TYR A 1 100 ? 12.018 -6.213 -26.543 1.00 77.12 100 TYR A C 1
ATOM 751 O O . TYR A 1 100 ? 10.991 -5.832 -25.976 1.00 77.12 100 TYR A O 1
ATOM 759 N N . GLY A 1 101 ? 13.142 -6.453 -25.855 1.00 83.44 101 GLY A N 1
ATOM 760 C CA . GLY A 1 101 ? 13.270 -6.232 -24.415 1.00 83.44 101 GLY A CA 1
ATOM 761 C C . GLY A 1 101 ? 13.079 -4.767 -24.019 1.00 83.44 101 GLY A C 1
ATOM 762 O O . GLY A 1 101 ? 12.350 -4.490 -23.062 1.00 83.44 101 GLY A O 1
ATOM 763 N N . ASP A 1 102 ? 13.660 -3.842 -24.781 1.00 78.50 102 ASP A N 1
ATOM 764 C CA . ASP A 1 102 ? 13.542 -2.400 -24.546 1.00 78.50 102 ASP A CA 1
ATOM 765 C C . ASP A 1 102 ? 12.116 -1.909 -24.815 1.00 78.50 102 ASP A C 1
ATOM 767 O O . ASP A 1 102 ? 11.580 -1.116 -24.040 1.00 78.50 102 ASP A O 1
ATOM 771 N N . VAL A 1 103 ? 11.454 -2.450 -25.845 1.00 81.38 103 VAL A N 1
ATOM 772 C CA . VAL A 1 103 ? 10.038 -2.169 -26.150 1.00 81.38 103 VAL A CA 1
ATOM 773 C C . VAL A 1 103 ? 9.146 -2.573 -24.985 1.00 81.38 103 VAL A C 1
ATOM 775 O O . VAL A 1 103 ? 8.346 -1.775 -24.487 1.00 81.38 103 VAL A O 1
ATOM 778 N N . LEU A 1 104 ? 9.315 -3.801 -24.490 1.00 83.06 104 LEU A N 1
ATOM 779 C CA . LEU A 1 104 ? 8.581 -4.274 -23.322 1.00 83.06 104 LEU A CA 1
ATOM 780 C C . LEU A 1 104 ? 8.874 -3.424 -22.088 1.00 83.06 104 LEU A C 1
ATOM 782 O O . LEU A 1 104 ? 7.956 -3.120 -21.324 1.00 83.06 104 LEU A O 1
ATOM 786 N N . GLN A 1 105 ? 10.134 -3.057 -21.865 1.00 81.06 105 GLN A N 1
ATOM 787 C CA . GLN A 1 105 ? 10.522 -2.232 -20.729 1.00 81.06 105 GLN A CA 1
ATOM 788 C C . GLN A 1 105 ? 9.896 -0.837 -20.807 1.00 81.06 105 GLN A C 1
ATOM 790 O O . GLN A 1 105 ? 9.428 -0.328 -19.782 1.00 81.06 105 GLN A O 1
ATOM 795 N N . TRP A 1 106 ? 9.828 -0.256 -22.003 1.00 82.94 106 TRP A N 1
ATOM 796 C CA . TRP A 1 106 ? 9.161 1.011 -22.257 1.00 82.94 106 TRP A CA 1
ATOM 797 C C . TRP A 1 106 ? 7.667 0.908 -21.952 1.00 82.94 106 TRP A C 1
ATOM 799 O O . TRP A 1 106 ? 7.203 1.588 -21.040 1.00 82.94 106 TRP A O 1
ATOM 809 N N . TYR A 1 107 ? 6.931 -0.032 -22.559 1.00 83.31 107 TYR A N 1
ATOM 810 C CA . TYR A 1 107 ? 5.502 -0.221 -22.259 1.00 83.31 107 TYR A CA 1
ATOM 811 C C . TYR A 1 107 ? 5.247 -0.469 -20.765 1.00 83.31 107 TYR A C 1
ATOM 813 O O . TYR A 1 107 ? 4.333 0.111 -20.173 1.00 83.31 107 TYR A O 1
ATOM 821 N N . ARG A 1 108 ? 6.076 -1.300 -20.121 1.00 83.38 108 ARG A N 1
ATOM 822 C CA . ARG A 1 108 ? 5.985 -1.586 -18.679 1.00 83.38 108 ARG A CA 1
ATOM 823 C C . ARG A 1 108 ? 6.259 -0.377 -17.805 1.00 83.38 108 ARG A C 1
ATOM 825 O O . ARG A 1 108 ? 5.804 -0.384 -16.665 1.00 83.38 108 ARG A O 1
ATOM 832 N N . THR A 1 109 ? 7.055 0.582 -18.265 1.00 82.81 109 THR A N 1
ATOM 833 C CA . THR A 1 109 ? 7.405 1.785 -17.500 1.00 82.81 109 THR A CA 1
ATOM 834 C C . THR A 1 109 ? 6.399 2.897 -17.763 1.00 82.81 109 THR A C 1
ATOM 836 O O . THR A 1 109 ? 5.929 3.505 -16.807 1.00 82.81 109 THR A O 1
ATOM 839 N N . SER A 1 110 ? 5.982 3.079 -19.016 1.00 82.12 110 SER A N 1
ATOM 840 C CA . SER A 1 110 ? 4.992 4.073 -19.439 1.00 82.12 110 SER A CA 1
ATOM 841 C C . SER A 1 110 ? 3.602 3.815 -18.856 1.00 82.12 110 SER A C 1
ATOM 843 O O . SER A 1 110 ? 2.884 4.757 -18.547 1.00 82.12 110 SER A O 1
ATOM 845 N N . ARG A 1 111 ? 3.221 2.549 -18.633 1.00 83.50 111 ARG A N 1
ATOM 846 C CA . ARG A 1 111 ? 1.936 2.191 -17.996 1.00 83.50 111 ARG A CA 1
ATOM 847 C C . ARG A 1 111 ? 1.956 2.270 -16.462 1.00 83.50 111 ARG A C 1
ATOM 849 O O . ARG A 1 111 ? 0.969 1.914 -15.820 1.00 83.50 111 ARG A O 1
ATOM 856 N N . ARG A 1 112 ? 3.068 2.672 -15.835 1.00 83.19 112 ARG A N 1
ATOM 857 C CA . ARG A 1 112 ? 3.140 2.765 -14.368 1.00 83.19 112 ARG A CA 1
ATOM 858 C C . ARG A 1 112 ? 2.434 4.020 -13.887 1.00 83.19 112 ARG A C 1
ATOM 860 O O . ARG A 1 112 ? 2.873 5.125 -14.170 1.00 83.19 112 ARG A O 1
ATOM 867 N N . LEU A 1 113 ? 1.418 3.825 -13.056 1.00 85.94 113 LEU A N 1
ATOM 868 C CA . LEU A 1 113 ? 0.783 4.912 -12.308 1.00 85.94 113 LEU A CA 1
ATOM 869 C C . LEU A 1 113 ? 1.600 5.321 -11.072 1.00 85.94 113 LEU A C 1
ATOM 871 O O . LEU A 1 113 ? 1.575 6.476 -10.665 1.00 85.94 113 LEU A O 1
ATOM 875 N N . TYR A 1 114 ? 2.357 4.383 -10.494 1.00 89.00 114 TYR A N 1
ATOM 876 C CA . TYR A 1 114 ? 3.120 4.590 -9.263 1.00 89.00 114 TYR A CA 1
ATOM 877 C C . TYR A 1 114 ? 4.613 4.300 -9.453 1.00 89.00 114 TYR A C 1
ATOM 879 O O . TYR A 1 114 ? 4.970 3.372 -10.197 1.00 89.00 114 TYR A O 1
ATOM 887 N N . PRO A 1 115 ? 5.505 5.040 -8.766 1.00 90.44 115 PRO A N 1
ATOM 888 C CA . PRO A 1 115 ? 6.938 4.795 -8.851 1.00 90.44 115 PRO A CA 1
ATOM 889 C C . PRO A 1 115 ? 7.295 3.394 -8.331 1.00 90.44 115 PRO A C 1
ATOM 891 O O . PRO A 1 115 ? 6.610 2.850 -7.458 1.00 90.44 115 PRO A O 1
ATOM 894 N N . PRO A 1 116 ? 8.370 2.781 -8.855 1.00 90.69 116 PRO A N 1
ATOM 895 C CA . PRO A 1 116 ? 8.875 1.542 -8.291 1.00 90.69 116 PRO A CA 1
ATOM 896 C C . PRO A 1 116 ? 9.428 1.768 -6.870 1.00 90.69 116 PRO A C 1
ATOM 898 O O . PRO A 1 116 ? 9.914 2.863 -6.572 1.00 90.69 116 PRO A O 1
ATOM 901 N N . PRO A 1 117 ? 9.401 0.735 -6.010 1.00 92.94 117 PRO A N 1
ATOM 902 C CA . PRO A 1 117 ? 10.158 0.736 -4.768 1.00 92.94 117 PRO A CA 1
ATOM 903 C C . PRO A 1 117 ? 11.642 0.994 -5.038 1.00 92.94 117 PRO A C 1
ATOM 905 O O . PRO A 1 117 ? 12.198 0.486 -6.019 1.00 92.94 117 PRO A O 1
ATOM 908 N N . HIS A 1 118 ? 12.274 1.788 -4.179 1.00 92.31 118 HIS A N 1
ATOM 909 C CA . HIS A 1 118 ? 13.703 2.047 -4.239 1.00 92.31 118 HIS A CA 1
ATOM 910 C C . HIS A 1 118 ? 14.489 0.760 -3.959 1.00 92.31 118 HIS A C 1
ATOM 912 O O . HIS A 1 118 ? 14.031 -0.116 -3.227 1.00 92.31 118 HIS A O 1
ATOM 918 N N . ARG A 1 119 ? 15.694 0.652 -4.524 1.00 89.69 119 ARG A N 1
ATOM 919 C CA . ARG A 1 119 ? 16.540 -0.550 -4.400 1.00 89.69 119 ARG A CA 1
ATOM 920 C C . ARG A 1 119 ? 16.979 -0.837 -2.963 1.00 89.69 119 ARG A C 1
ATOM 922 O O . ARG A 1 119 ? 17.238 -1.985 -2.633 1.00 89.69 119 ARG A O 1
ATOM 929 N N . ASP A 1 120 ? 17.023 0.199 -2.132 1.00 88.00 120 ASP A N 1
ATOM 930 C CA . ASP A 1 120 ? 17.461 0.105 -0.736 1.00 88.00 120 ASP A CA 1
ATOM 931 C C . ASP A 1 120 ? 16.320 -0.234 0.240 1.00 88.00 120 ASP A C 1
ATOM 933 O O . ASP A 1 120 ? 16.547 -0.276 1.453 1.00 88.00 120 ASP A O 1
ATOM 937 N N . LEU A 1 121 ? 15.086 -0.407 -0.246 1.00 88.94 121 LEU A N 1
ATOM 938 C CA . LEU A 1 121 ? 14.003 -0.955 0.571 1.00 88.94 121 LEU A CA 1
ATOM 939 C C . LEU A 1 121 ? 14.165 -2.470 0.676 1.00 88.94 121 LEU A C 1
ATOM 941 O O . LEU A 1 121 ? 14.509 -3.143 -0.301 1.00 88.94 121 LEU A O 1
ATOM 945 N N . GLN A 1 122 ? 13.856 -3.024 1.846 1.00 90.38 122 GLN A N 1
ATOM 946 C CA . GLN A 1 122 ? 13.772 -4.474 1.985 1.00 90.38 122 GLN A CA 1
ATOM 947 C C . GLN A 1 122 ? 12.624 -5.028 1.131 1.00 90.38 122 GLN A C 1
ATOM 949 O O . GLN A 1 122 ? 11.656 -4.332 0.828 1.00 90.38 122 GLN A O 1
ATOM 954 N N . CYS A 1 123 ? 12.697 -6.309 0.761 1.00 89.62 123 CYS A N 1
ATOM 955 C CA . CYS A 1 123 ? 11.676 -6.942 -0.081 1.00 89.62 123 CYS A CA 1
ATOM 956 C C . CYS A 1 123 ? 10.263 -6.849 0.538 1.00 89.62 123 CYS A C 1
ATOM 958 O O . CYS A 1 123 ? 9.296 -6.536 -0.157 1.00 89.62 123 CYS A O 1
ATOM 960 N N . SER A 1 124 ? 10.152 -7.036 1.857 1.00 88.94 124 SER A N 1
ATOM 961 C CA . SER A 1 124 ? 8.905 -6.889 2.623 1.00 88.94 124 SER A CA 1
ATOM 962 C C . SER A 1 124 ? 8.371 -5.451 2.621 1.00 88.94 124 SER A C 1
ATOM 964 O O . SER A 1 124 ? 7.178 -5.223 2.414 1.00 88.94 124 SER A O 1
ATOM 966 N N . GLU A 1 125 ? 9.249 -4.465 2.802 1.00 90.81 125 GLU A N 1
ATOM 967 C CA . GLU A 1 125 ? 8.900 -3.043 2.743 1.00 90.81 125 GLU A CA 1
ATOM 968 C C . GLU A 1 125 ? 8.440 -2.643 1.337 1.00 90.81 125 GLU A C 1
ATOM 970 O O . GLU A 1 125 ? 7.433 -1.956 1.178 1.00 90.81 125 GLU A O 1
ATOM 975 N N . ALA A 1 126 ? 9.132 -3.126 0.305 1.00 92.88 126 ALA A N 1
ATOM 976 C CA . ALA A 1 126 ? 8.775 -2.900 -1.089 1.00 92.88 126 ALA A CA 1
ATOM 977 C C . ALA A 1 126 ? 7.404 -3.507 -1.435 1.00 92.88 126 ALA A C 1
ATOM 979 O O . ALA A 1 126 ? 6.605 -2.866 -2.122 1.00 92.88 126 ALA A O 1
ATOM 980 N N . ALA A 1 127 ? 7.105 -4.711 -0.936 1.00 93.00 127 ALA A N 1
ATOM 981 C CA . ALA A 1 127 ? 5.790 -5.334 -1.079 1.00 93.00 127 ALA A CA 1
ATOM 982 C C . ALA A 1 127 ? 4.696 -4.513 -0.376 1.00 93.00 127 ALA A C 1
ATOM 984 O O . ALA A 1 127 ? 3.651 -4.239 -0.967 1.00 93.00 127 ALA A O 1
ATOM 985 N N . THR A 1 128 ? 4.972 -4.042 0.842 1.00 92.38 128 THR A N 1
ATOM 986 C CA . THR A 1 128 ? 4.065 -3.179 1.615 1.00 92.38 128 THR A CA 1
ATOM 987 C C . THR A 1 128 ? 3.789 -1.864 0.883 1.00 92.38 128 THR A C 1
ATOM 989 O O . THR A 1 128 ? 2.637 -1.453 0.744 1.00 92.38 128 THR A O 1
ATOM 992 N N . LEU A 1 129 ? 4.825 -1.224 0.330 1.00 93.69 129 LEU A N 1
ATOM 993 C CA . LEU A 1 129 ? 4.683 -0.012 -0.478 1.00 93.69 129 LEU A CA 1
ATOM 994 C C . LEU A 1 129 ? 3.805 -0.256 -1.709 1.00 93.69 129 LEU A C 1
ATOM 996 O O . LEU A 1 129 ? 2.943 0.564 -2.022 1.00 93.69 129 LEU A O 1
ATOM 1000 N N . ARG A 1 130 ? 3.984 -1.390 -2.397 1.00 94.00 130 ARG A N 1
ATOM 1001 C CA . ARG A 1 130 ? 3.135 -1.757 -3.539 1.00 94.00 130 ARG A CA 1
ATOM 1002 C C . ARG A 1 130 ? 1.679 -1.913 -3.135 1.00 94.00 130 ARG A C 1
ATOM 1004 O O . ARG A 1 130 ? 0.821 -1.356 -3.812 1.00 94.00 130 ARG A O 1
ATOM 1011 N N . GLN A 1 131 ? 1.409 -2.609 -2.035 1.00 93.88 131 GLN A N 1
ATOM 1012 C CA . GLN A 1 131 ? 0.056 -2.752 -1.500 1.00 93.88 131 GLN A CA 1
ATOM 1013 C C . GLN A 1 131 ? -0.562 -1.390 -1.166 1.00 93.88 131 GLN A C 1
ATOM 1015 O O . GLN A 1 131 ? -1.708 -1.145 -1.527 1.00 93.88 131 GLN A O 1
ATOM 1020 N N . LEU A 1 132 ? 0.200 -0.472 -0.563 1.00 91.75 132 LEU A N 1
ATOM 1021 C CA . LEU A 1 132 ? -0.271 0.884 -0.267 1.00 91.75 132 LEU A CA 1
ATOM 1022 C C . LEU A 1 132 ? -0.633 1.675 -1.518 1.00 91.75 132 LEU A C 1
ATOM 1024 O O . LEU A 1 132 ? -1.686 2.314 -1.545 1.00 91.75 132 LEU A O 1
ATOM 1028 N N . GLN A 1 133 ? 0.226 1.617 -2.537 1.00 91.88 133 GLN A N 1
ATOM 1029 C CA . GLN A 1 133 ? 0.019 2.286 -3.820 1.00 91.88 133 GLN A CA 1
ATOM 1030 C C . GLN A 1 133 ? -1.295 1.846 -4.473 1.00 91.88 133 GLN A C 1
ATOM 1032 O O . GLN A 1 133 ? -2.041 2.688 -4.957 1.00 91.88 133 GLN A O 1
ATOM 1037 N N . VAL A 1 134 ? -1.612 0.549 -4.427 1.00 90.06 134 VAL A N 1
ATOM 1038 C CA . VAL A 1 134 ? -2.842 -0.003 -5.024 1.00 90.06 134 VAL A CA 1
ATOM 1039 C C . VAL A 1 134 ? -4.009 -0.127 -4.038 1.00 90.06 134 VAL A C 1
ATOM 1041 O O . VAL A 1 134 ? -5.010 -0.760 -4.352 1.00 90.06 134 VAL A O 1
ATOM 1044 N N . GLN A 1 135 ? -3.885 0.465 -2.848 1.00 89.19 135 GLN A N 1
ATOM 1045 C CA . GLN A 1 135 ? -4.892 0.436 -1.783 1.00 89.19 135 GLN A CA 1
ATOM 1046 C C . GLN A 1 135 ? -5.327 -0.974 -1.323 1.00 89.19 135 GLN A C 1
ATOM 1048 O O . GLN A 1 135 ? -6.470 -1.197 -0.923 1.00 89.19 135 GLN A O 1
ATOM 1053 N N . ALA A 1 136 ? -4.401 -1.933 -1.365 1.00 89.81 136 ALA A N 1
ATOM 1054 C CA . ALA A 1 136 ? -4.619 -3.341 -1.030 1.00 89.81 136 ALA A CA 1
ATOM 1055 C C . ALA A 1 136 ? -3.800 -3.794 0.192 1.00 89.81 136 ALA A C 1
ATOM 1057 O O . ALA A 1 136 ? -3.384 -4.949 0.280 1.00 89.81 136 ALA A O 1
ATOM 1058 N N . ILE A 1 137 ? -3.508 -2.878 1.120 1.00 90.88 137 ILE A N 1
ATOM 1059 C CA . ILE A 1 137 ? -2.856 -3.231 2.386 1.00 90.88 137 ILE A CA 1
ATOM 1060 C C . ILE A 1 137 ? -3.787 -4.121 3.226 1.00 90.88 137 ILE A C 1
ATOM 1062 O O . ILE A 1 137 ? -5.006 -3.938 3.230 1.00 90.88 137 ILE A O 1
ATOM 1066 N N . TRP A 1 138 ? -3.215 -5.076 3.961 1.00 88.19 138 TRP A N 1
ATOM 1067 C CA . TRP A 1 138 ? -3.976 -6.007 4.795 1.00 88.19 138 TRP A CA 1
ATOM 1068 C C . TRP A 1 138 ? -4.580 -5.323 6.027 1.00 88.19 138 TRP A C 1
ATOM 1070 O O . TRP A 1 138 ? -3.979 -5.274 7.099 1.00 88.19 138 TRP A O 1
ATOM 1080 N N . THR A 1 139 ? -5.780 -4.769 5.878 1.00 91.94 139 THR A N 1
ATOM 1081 C CA . THR A 1 139 ? -6.517 -4.146 6.980 1.00 91.94 139 THR A CA 1
ATOM 1082 C C . THR A 1 139 ? -7.558 -5.088 7.588 1.00 91.94 139 THR A C 1
ATOM 1084 O O . THR A 1 139 ? -7.976 -6.032 6.923 1.00 91.94 139 THR A O 1
ATOM 1087 N N . PRO A 1 140 ? -8.067 -4.826 8.809 1.00 89.94 140 PRO A N 1
ATOM 1088 C CA . PRO A 1 140 ? -9.177 -5.594 9.382 1.00 89.94 140 PRO A CA 1
ATOM 1089 C C . PRO A 1 140 ? -10.434 -5.652 8.500 1.00 89.94 140 PRO A C 1
ATOM 1091 O O . PRO A 1 140 ? -11.157 -6.642 8.542 1.00 89.94 140 PRO A O 1
ATOM 1094 N N . VAL A 1 141 ? -10.675 -4.634 7.663 1.00 92.06 141 VAL A N 1
ATOM 1095 C CA . VAL A 1 141 ? -11.761 -4.654 6.665 1.00 92.06 141 VAL A CA 1
ATOM 1096 C C . VAL A 1 141 ? -11.537 -5.789 5.662 1.00 92.06 141 VAL A C 1
ATOM 1098 O O . VAL A 1 141 ? -12.410 -6.634 5.483 1.00 92.06 141 VAL A O 1
ATOM 1101 N N . TRP A 1 142 ? -10.345 -5.858 5.061 1.00 90.31 142 TRP A N 1
ATOM 1102 C CA . TRP A 1 142 ? -9.965 -6.958 4.169 1.00 90.31 142 TRP A CA 1
ATOM 1103 C C . TRP A 1 142 ? -9.944 -8.302 4.901 1.00 90.31 142 TRP A C 1
ATOM 1105 O O . TRP A 1 142 ? -10.475 -9.293 4.403 1.00 90.31 142 TRP A O 1
ATOM 1115 N N . ALA A 1 143 ? -9.388 -8.327 6.108 1.00 89.12 143 ALA A N 1
ATOM 1116 C CA . ALA A 1 143 ? -9.226 -9.540 6.891 1.00 89.12 143 ALA A CA 1
ATOM 1117 C C . ALA A 1 143 ? -10.570 -10.174 7.280 1.00 89.12 143 ALA A C 1
ATOM 1119 O O . ALA A 1 143 ? -10.688 -11.394 7.240 1.00 89.12 143 ALA A O 1
ATOM 1120 N N . LYS A 1 144 ? -11.603 -9.373 7.571 1.00 89.00 144 LYS A N 1
ATOM 1121 C CA . LYS A 1 144 ? -12.971 -9.863 7.806 1.00 89.00 144 LYS A CA 1
ATOM 1122 C C . LYS A 1 144 ? -13.581 -10.518 6.567 1.00 89.00 144 LYS A C 1
ATOM 1124 O O . LYS A 1 144 ? -14.288 -11.511 6.690 1.00 89.00 144 LYS A O 1
ATOM 1129 N N . HIS A 1 145 ? -13.311 -9.979 5.377 1.00 87.62 145 HIS A N 1
ATOM 1130 C CA . HIS A 1 145 ? -13.806 -10.561 4.128 1.00 87.62 145 HIS A CA 1
ATOM 1131 C C . HIS A 1 145 ? -13.102 -11.870 3.765 1.00 87.62 145 HIS A C 1
ATOM 1133 O O . HIS A 1 145 ? -13.748 -12.786 3.265 1.00 87.62 145 HIS A O 1
ATOM 1139 N N . VAL A 1 146 ? -11.793 -11.957 4.003 1.00 89.06 146 VAL A N 1
ATOM 1140 C CA . VAL A 1 146 ? -10.989 -13.128 3.621 1.00 89.06 146 VAL A CA 1
ATOM 1141 C C . VAL A 1 146 ? -11.029 -14.222 4.692 1.00 89.06 146 VAL A C 1
ATOM 1143 O O . VAL A 1 146 ? -11.129 -15.399 4.361 1.00 89.06 146 VAL A O 1
ATOM 1146 N N . CYS A 1 147 ? -10.988 -13.842 5.970 1.00 85.00 147 CYS A N 1
ATOM 1147 C CA . CYS A 1 147 ? -10.911 -14.740 7.123 1.00 85.00 147 CYS A CA 1
ATOM 1148 C C . CYS A 1 147 ? -11.960 -14.368 8.195 1.00 85.00 147 CYS A C 1
ATOM 1150 O O . CYS A 1 147 ? -11.581 -13.984 9.310 1.00 85.00 147 CYS A O 1
ATOM 1152 N N . PRO A 1 148 ? -13.270 -14.498 7.909 1.00 87.50 148 PRO A N 1
ATOM 1153 C CA . PRO A 1 148 ? -14.336 -14.094 8.835 1.00 87.50 148 PRO A CA 1
ATOM 1154 C C . PRO A 1 148 ? -14.304 -14.847 10.176 1.00 87.50 148 PRO A C 1
ATOM 1156 O O . PRO A 1 148 ? -14.708 -14.298 11.197 1.00 87.50 148 PRO A O 1
ATOM 1159 N N . GLU A 1 149 ? -13.769 -16.073 10.194 1.00 83.81 149 GLU A N 1
ATOM 1160 C CA . GLU A 1 149 ? -13.624 -16.904 11.401 1.00 83.81 149 GLU A CA 1
ATOM 1161 C C . GLU A 1 149 ? -12.624 -16.333 12.419 1.00 83.81 149 GLU A C 1
ATOM 1163 O O . GLU A 1 149 ? -12.750 -16.545 13.625 1.00 83.81 149 GLU A O 1
ATOM 1168 N N . VAL A 1 150 ? -11.607 -15.616 11.933 1.00 83.56 150 VAL A N 1
ATOM 1169 C CA . VAL A 1 150 ? -10.551 -15.018 12.765 1.00 83.56 150 VAL A CA 1
ATOM 1170 C C . VAL A 1 150 ? -10.848 -13.541 13.022 1.00 83.56 150 VAL A C 1
ATOM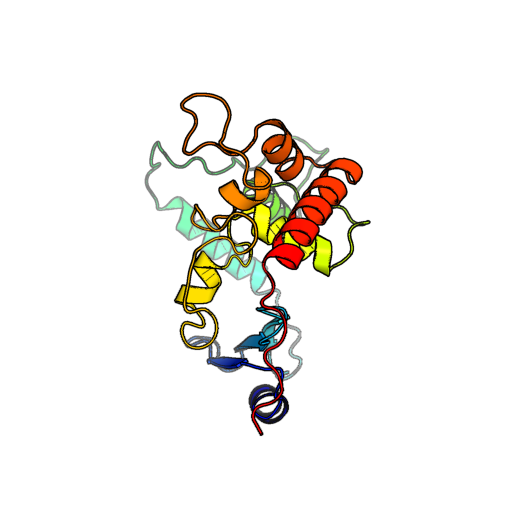 1172 O O . VAL A 1 150 ? -10.636 -13.043 14.127 1.00 83.56 150 VAL A O 1
ATOM 1175 N N . TYR A 1 151 ? -11.370 -12.839 12.015 1.00 82.62 151 TYR A N 1
ATOM 1176 C CA . TYR A 1 151 ? -11.657 -11.410 12.058 1.00 82.62 151 TYR A CA 1
ATOM 1177 C C . TYR A 1 151 ? -13.166 -11.169 12.048 1.00 82.62 151 TYR A C 1
ATOM 1179 O O . TYR A 1 151 ? -13.772 -10.930 11.007 1.00 82.62 151 TYR A O 1
ATOM 1187 N N . THR A 1 152 ? -13.779 -11.191 13.234 1.00 82.88 152 THR A N 1
ATOM 1188 C CA . THR A 1 152 ? -15.230 -10.985 13.377 1.00 82.88 152 THR A CA 1
ATOM 1189 C C . THR A 1 152 ? -15.649 -9.533 13.135 1.00 82.88 152 THR A C 1
ATOM 1191 O O . THR A 1 152 ? -16.774 -9.258 12.705 1.00 82.88 152 THR A O 1
ATOM 1194 N N . THR A 1 153 ? -14.745 -8.583 13.387 1.00 89.00 153 THR A N 1
ATOM 1195 C CA . THR A 1 153 ? -15.002 -7.150 13.253 1.00 89.00 153 THR A CA 1
ATOM 1196 C C . THR A 1 153 ? -14.004 -6.475 12.320 1.00 89.00 153 THR A C 1
ATOM 1198 O O . THR A 1 153 ? -12.818 -6.788 12.279 1.00 89.00 153 THR A O 1
ATOM 1201 N N . ASP A 1 154 ? -14.516 -5.499 11.582 1.00 91.50 154 ASP A N 1
ATOM 1202 C CA . ASP A 1 154 ? -13.795 -4.577 10.701 1.00 91.50 154 ASP A CA 1
ATOM 1203 C C . ASP A 1 154 ? -13.465 -3.248 11.405 1.00 91.50 154 ASP A C 1
ATOM 1205 O O . ASP A 1 154 ? -12.973 -2.298 10.793 1.00 91.50 154 ASP A O 1
ATOM 1209 N N . ILE A 1 155 ? -13.737 -3.177 12.709 1.00 91.75 155 ILE A N 1
ATOM 1210 C CA . ILE A 1 155 ? -13.521 -2.001 13.549 1.00 91.75 155 ILE A CA 1
ATOM 1211 C C . ILE A 1 155 ? -12.039 -1.913 13.919 1.00 91.75 155 ILE A C 1
ATOM 1213 O O . ILE A 1 155 ? -11.398 -2.908 14.256 1.00 91.75 155 ILE A O 1
ATOM 1217 N N . CYS A 1 156 ? -11.499 -0.697 13.899 1.00 91.19 156 CYS A N 1
ATOM 1218 C CA . CYS A 1 156 ? -10.144 -0.422 14.357 1.00 91.19 156 CYS A CA 1
ATOM 1219 C C . CYS A 1 156 ? -9.973 -0.795 15.834 1.00 91.19 156 CYS A C 1
ATOM 1221 O O . CYS A 1 156 ? -10.661 -0.266 16.708 1.00 91.19 156 CYS A O 1
ATOM 1223 N N . GLN A 1 157 ? -9.010 -1.668 16.122 1.00 88.06 157 GLN A N 1
ATOM 1224 C CA . GLN A 1 157 ? -8.716 -2.163 17.470 1.00 88.06 157 GLN A CA 1
ATOM 1225 C C . GLN A 1 157 ? -8.136 -1.070 18.378 1.00 88.06 157 GLN A C 1
ATOM 1227 O O . GLN A 1 157 ? -8.284 -1.126 19.600 1.00 88.06 157 GLN A O 1
ATOM 1232 N N . HIS A 1 158 ? -7.511 -0.051 17.780 1.00 87.75 158 HIS A N 1
ATOM 1233 C CA . HIS A 1 158 ? -6.907 1.062 18.504 1.00 87.75 158 HIS A CA 1
ATOM 1234 C C . HIS A 1 158 ? -7.951 2.082 18.980 1.00 87.75 158 HIS A C 1
ATOM 1236 O O . HIS A 1 158 ? -8.032 2.368 20.172 1.00 87.75 158 HIS A O 1
ATOM 1242 N N . CYS A 1 159 ? -8.778 2.612 18.071 1.00 89.56 159 CYS A N 1
ATOM 1243 C CA . CYS A 1 159 ? -9.748 3.657 18.417 1.00 89.56 159 CYS A CA 1
ATOM 1244 C C . CYS A 1 159 ? -11.141 3.125 18.783 1.00 89.56 159 CYS A C 1
ATOM 1246 O O . CYS A 1 159 ? -11.905 3.843 19.425 1.00 89.56 159 CYS A O 1
ATOM 1248 N N . LYS A 1 160 ? -11.482 1.897 18.363 1.00 89.00 160 LYS A N 1
ATOM 1249 C CA . LYS A 1 160 ? -12.773 1.216 18.581 1.00 89.00 160 LYS A CA 1
ATOM 1250 C C . LYS A 1 160 ? -14.017 1.978 18.102 1.00 89.00 160 LYS A C 1
ATOM 1252 O O . LYS A 1 160 ? -15.117 1.694 18.562 1.00 89.00 160 LYS A O 1
ATOM 1257 N N . LYS A 1 161 ? -13.854 2.951 17.201 1.00 87.25 161 LYS A N 1
ATOM 1258 C CA . LYS A 1 161 ? -14.938 3.837 16.730 1.00 87.25 161 LYS A CA 1
ATOM 1259 C C . LYS A 1 161 ? -15.231 3.691 15.244 1.00 87.25 161 LYS A C 1
ATOM 1261 O O . LYS A 1 161 ? -16.388 3.646 14.855 1.00 87.25 161 LYS A O 1
ATOM 1266 N N . ALA A 1 162 ? -14.185 3.647 14.425 1.00 88.50 162 ALA A N 1
ATOM 1267 C CA . ALA A 1 162 ? -14.302 3.640 12.974 1.00 88.50 162 ALA A CA 1
ATOM 1268 C C . ALA A 1 162 ? -13.837 2.310 12.379 1.00 88.50 162 ALA A C 1
ATOM 1270 O O . ALA A 1 162 ? -13.077 1.559 13.001 1.00 88.50 162 ALA A O 1
ATOM 1271 N N . GLN A 1 163 ? -14.267 2.049 11.147 1.00 91.38 163 GLN A N 1
ATOM 1272 C CA . GLN A 1 163 ? -13.739 0.950 10.350 1.00 91.38 163 GLN A CA 1
ATOM 1273 C C . GLN A 1 163 ? -12.246 1.155 10.094 1.00 91.38 163 GLN A C 1
ATOM 1275 O O . GLN A 1 163 ? -11.794 2.257 9.764 1.00 91.38 163 GLN A O 1
ATOM 1280 N N . ALA A 1 164 ? -11.479 0.076 10.216 1.00 91.38 164 ALA A N 1
ATOM 1281 C CA . ALA A 1 164 ? -10.040 0.068 10.005 1.00 91.38 164 ALA A CA 1
ATOM 1282 C C . ALA A 1 164 ? -9.695 0.085 8.507 1.00 91.38 164 ALA A C 1
ATOM 1284 O O . ALA A 1 164 ? -9.088 -0.839 7.977 1.00 91.38 164 ALA A O 1
ATOM 1285 N N . THR A 1 165 ? -10.121 1.119 7.789 1.00 91.31 165 THR A N 1
ATOM 1286 C CA . THR A 1 165 ? -9.741 1.322 6.387 1.00 91.31 165 THR A CA 1
ATOM 1287 C C . THR A 1 165 ? -8.271 1.741 6.283 1.00 91.31 165 THR A C 1
ATOM 1289 O O . THR A 1 165 ? -7.696 2.266 7.239 1.00 91.31 165 THR A O 1
ATOM 1292 N N . GLN A 1 166 ? -7.654 1.566 5.107 1.00 90.81 166 GLN A N 1
ATOM 1293 C CA . GLN A 1 166 ? -6.289 2.056 4.859 1.00 90.81 166 GLN A CA 1
ATOM 1294 C C . GLN A 1 166 ? -6.175 3.557 5.157 1.00 90.81 166 GLN A C 1
ATOM 1296 O O . GLN A 1 166 ? -5.208 3.997 5.771 1.00 90.81 166 GLN A O 1
ATOM 1301 N N . ARG A 1 167 ? -7.191 4.336 4.774 1.00 89.31 167 ARG A N 1
ATOM 1302 C CA . ARG A 1 167 ? -7.278 5.766 5.073 1.00 89.31 167 ARG A CA 1
ATOM 1303 C C . ARG A 1 167 ? -7.276 6.029 6.577 1.00 89.31 167 ARG A C 1
ATOM 1305 O O . ARG A 1 167 ? -6.486 6.842 7.041 1.00 89.31 167 ARG A O 1
ATOM 1312 N N . HIS A 1 168 ? -8.124 5.330 7.333 1.00 90.06 168 HIS A N 1
ATOM 1313 C CA . HIS A 1 168 ? -8.198 5.481 8.787 1.00 90.06 168 HIS A CA 1
ATOM 1314 C C . HIS A 1 168 ? -6.860 5.176 9.472 1.00 90.06 168 HIS A C 1
ATOM 1316 O O . HIS A 1 168 ? -6.441 5.912 10.363 1.00 90.06 168 HIS A O 1
ATOM 1322 N N . LEU A 1 169 ? -6.179 4.117 9.027 1.00 89.62 169 LEU A N 1
ATOM 1323 C CA . LEU A 1 169 ? -4.852 3.752 9.521 1.00 89.62 169 LEU A CA 1
ATOM 1324 C C . LEU A 1 169 ? -3.817 4.821 9.178 1.00 89.62 169 LEU A C 1
ATOM 1326 O O . LEU A 1 169 ? -3.019 5.187 10.028 1.00 89.62 169 LEU A O 1
ATOM 1330 N N . LEU A 1 170 ? -3.850 5.358 7.959 1.00 90.25 170 LEU A N 1
ATOM 1331 C CA . LEU A 1 170 ? -2.901 6.381 7.530 1.00 90.25 170 LEU A CA 1
ATOM 1332 C C . LEU A 1 170 ? -3.080 7.719 8.256 1.00 90.25 170 LEU A C 1
ATOM 1334 O O . LEU A 1 170 ? -2.092 8.411 8.468 1.00 90.25 170 LEU A O 1
ATOM 1338 N N . TRP A 1 171 ? -4.292 8.049 8.699 1.00 87.38 171 TRP A N 1
ATOM 1339 C CA . TRP A 1 171 ? -4.555 9.197 9.573 1.00 87.38 171 TRP A CA 1
ATOM 1340 C C . TRP A 1 171 ? -4.288 8.926 11.068 1.00 87.38 171 TRP A C 1
ATOM 1342 O O . TRP A 1 171 ? -4.685 9.738 11.897 1.00 87.38 171 TRP A O 1
ATOM 1352 N N . ASP A 1 172 ? -3.666 7.807 11.459 1.00 85.19 172 ASP A N 1
ATOM 1353 C CA . ASP A 1 172 ? -3.445 7.441 12.873 1.00 85.19 172 ASP A CA 1
ATOM 1354 C C . ASP A 1 172 ? -4.727 7.448 13.714 1.00 85.19 172 ASP A C 1
ATOM 1356 O O . ASP A 1 172 ? -4.753 7.856 14.875 1.00 85.19 172 ASP A O 1
ATOM 1360 N N . CYS A 1 173 ? -5.828 6.989 13.124 1.00 86.19 173 CYS A N 1
ATOM 1361 C CA . CYS A 1 173 ? -7.160 7.043 13.720 1.00 86.19 173 CYS A CA 1
ATOM 1362 C C . CYS A 1 173 ? -7.713 8.453 13.999 1.00 86.19 173 CYS A C 1
ATOM 1364 O O . CYS A 1 173 ? -8.809 8.560 14.560 1.00 86.19 173 CYS A O 1
ATOM 1366 N N . ALA A 1 174 ? -7.007 9.517 13.611 1.00 83.06 174 ALA A N 1
ATOM 1367 C CA . ALA A 1 174 ? -7.515 10.877 13.678 1.00 83.06 174 ALA A CA 1
ATOM 1368 C C . ALA A 1 174 ? -8.602 11.096 12.609 1.00 83.06 174 ALA A C 1
ATOM 1370 O O . ALA A 1 174 ? -8.568 10.471 11.541 1.00 83.06 174 ALA A O 1
ATOM 1371 N N . PRO A 1 175 ? -9.589 11.970 12.871 1.00 76.50 175 PRO A N 1
ATOM 1372 C CA . PRO A 1 175 ? -10.483 12.418 11.815 1.00 76.50 175 PRO A CA 1
ATOM 1373 C C . PRO A 1 175 ? -9.676 13.176 10.745 1.00 76.50 175 PRO A C 1
ATOM 1375 O O . PRO A 1 175 ? -8.749 13.914 11.097 1.00 76.50 175 PRO A O 1
ATOM 1378 N N . PRO A 1 176 ? -10.003 13.019 9.448 1.00 72.00 176 PRO A N 1
ATOM 1379 C CA . PRO A 1 176 ? -9.395 13.843 8.413 1.00 72.00 176 PRO A CA 1
ATOM 1380 C C . PRO A 1 176 ? -9.722 15.328 8.673 1.00 72.00 176 PRO A C 1
ATOM 1382 O O . PRO A 1 176 ? -10.795 15.640 9.194 1.00 72.00 176 PRO A O 1
ATOM 1385 N N . PRO A 1 177 ? -8.820 16.263 8.338 1.00 73.19 177 PRO A N 1
ATOM 1386 C CA . PRO A 1 177 ? -9.065 17.686 8.511 1.00 73.19 177 PRO A CA 1
ATOM 1387 C C . PRO A 1 177 ? -10.165 18.176 7.551 1.00 73.19 177 PRO A C 1
ATOM 1389 O O . PRO A 1 177 ? -10.084 17.984 6.337 1.00 73.19 177 PRO A O 1
ATOM 1392 N N . GLY A 1 178 ? -11.178 18.858 8.098 1.00 75.69 178 GLY A N 1
ATOM 1393 C CA . GLY A 1 178 ? -12.305 19.424 7.342 1.00 75.69 178 GLY A CA 1
ATOM 1394 C C . GLY A 1 178 ? -13.308 18.376 6.838 1.00 75.69 178 GLY A C 1
ATOM 1395 O O . GLY A 1 178 ? -13.391 17.275 7.369 1.00 75.69 178 GLY A O 1
ATOM 1396 N N . ASN A 1 179 ? -14.053 18.704 5.777 1.00 65.75 179 ASN A N 1
ATOM 1397 C CA . ASN A 1 179 ? -15.065 17.824 5.162 1.00 65.75 179 ASN A CA 1
ATOM 1398 C C . ASN A 1 179 ? -14.448 16.780 4.203 1.00 65.75 179 ASN A C 1
ATOM 1400 O O . ASN A 1 179 ? -15.109 16.294 3.288 1.00 65.75 179 ASN A O 1
ATOM 1404 N N . GLN A 1 180 ? -13.156 16.473 4.345 1.00 64.56 180 GLN A N 1
ATOM 1405 C CA . GLN A 1 180 ? -12.424 15.565 3.459 1.00 64.56 180 GLN A CA 1
ATOM 1406 C C . GLN A 1 180 ? -12.564 14.107 3.913 1.00 64.56 180 GLN A C 1
ATOM 1408 O O . GLN A 1 180 ? -11.576 13.403 4.125 1.00 64.56 180 GLN A O 1
ATOM 1413 N N . GLU A 1 181 ? -13.803 13.648 4.087 1.00 62.38 181 GLU A N 1
ATOM 1414 C CA . GLU A 1 181 ? -14.094 12.333 4.671 1.00 62.38 181 GLU A CA 1
ATOM 1415 C C . GLU A 1 181 ? -13.522 11.169 3.853 1.00 62.38 181 GLU A C 1
ATOM 1417 O O . GLU A 1 181 ? -13.167 10.141 4.425 1.00 62.38 181 GLU A O 1
ATOM 1422 N N . GLU A 1 182 ? -13.347 11.344 2.543 1.00 64.81 182 GLU A N 1
ATOM 1423 C CA . GLU A 1 182 ? -12.828 10.311 1.639 1.00 64.81 182 GLU A CA 1
ATOM 1424 C C . GLU A 1 182 ? -11.356 10.515 1.246 1.00 64.81 182 GLU A C 1
ATOM 1426 O O . GLU A 1 182 ? -10.744 9.624 0.654 1.00 64.81 182 GLU A O 1
ATOM 1431 N N . ALA A 1 183 ? -10.740 11.648 1.600 1.00 72.50 183 ALA A N 1
ATOM 1432 C CA . ALA A 1 183 ? -9.397 11.964 1.127 1.00 72.50 183 ALA A CA 1
ATOM 1433 C C . ALA A 1 183 ? -8.294 11.269 1.941 1.00 72.50 183 ALA A C 1
ATOM 1435 O O . ALA A 1 183 ? -8.330 11.144 3.172 1.00 72.50 183 ALA A O 1
ATOM 1436 N N . MET A 1 184 ? -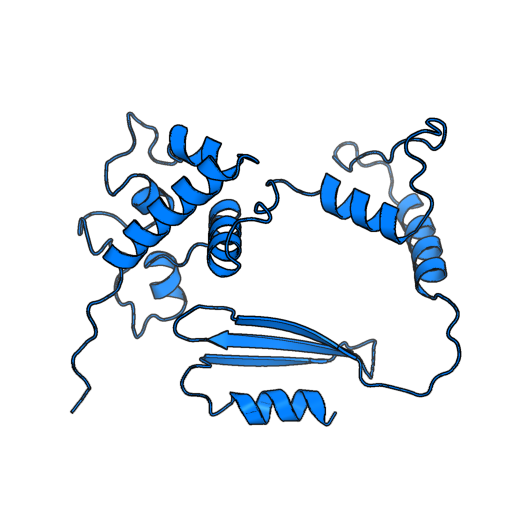7.252 10.859 1.225 1.00 74.38 184 MET A N 1
ATOM 1437 C CA . MET A 1 184 ? -5.992 10.429 1.820 1.00 74.38 184 MET A CA 1
ATOM 1438 C C . MET A 1 184 ? -5.227 11.631 2.395 1.00 74.38 184 MET A C 1
ATOM 1440 O O . MET A 1 184 ? -5.282 12.707 1.799 1.00 74.38 184 MET A O 1
ATOM 1444 N N . PRO A 1 185 ? -4.463 11.467 3.494 1.00 79.19 185 PRO A N 1
ATOM 1445 C CA . PRO A 1 185 ? -3.627 12.542 4.014 1.00 79.19 185 PRO A CA 1
ATOM 1446 C C . PRO A 1 185 ? -2.649 13.030 2.954 1.00 79.19 185 PRO A C 1
ATOM 1448 O O . PRO A 1 185 ? -1.809 12.256 2.506 1.00 79.19 185 PRO A O 1
ATOM 1451 N N . THR A 1 186 ? -2.727 14.310 2.577 1.00 81.44 186 THR A N 1
ATOM 1452 C CA . THR A 1 186 ? -1.908 14.896 1.499 1.00 81.44 186 THR A CA 1
ATOM 1453 C C . THR A 1 186 ? -0.409 14.715 1.741 1.00 81.44 186 THR A C 1
ATOM 1455 O O . THR A 1 186 ? 0.351 14.429 0.819 1.00 81.44 186 THR A O 1
ATOM 1458 N N . ALA A 1 187 ? 0.021 14.826 3.001 1.00 82.88 187 ALA A N 1
ATOM 1459 C CA . ALA A 1 187 ? 1.412 14.615 3.397 1.00 82.88 187 ALA A CA 1
ATOM 1460 C C . ALA A 1 187 ? 1.876 13.156 3.234 1.00 82.88 187 ALA A C 1
ATOM 1462 O O . ALA A 1 187 ? 3.061 12.902 3.055 1.00 82.88 187 ALA A O 1
ATOM 1463 N N . ILE A 1 188 ? 0.956 12.193 3.303 1.00 84.62 188 ILE A N 1
ATOM 1464 C CA . ILE A 1 188 ? 1.248 10.762 3.176 1.00 84.62 188 ILE A CA 1
ATOM 1465 C C . ILE A 1 188 ? 1.077 10.313 1.723 1.00 84.62 188 ILE A C 1
ATOM 1467 O O . ILE A 1 188 ? 1.900 9.554 1.219 1.00 84.62 188 ILE A O 1
ATOM 1471 N N . SER A 1 189 ? 0.052 10.799 1.019 1.00 84.12 189 SER A N 1
ATOM 1472 C CA . SER A 1 189 ? -0.178 10.478 -0.391 1.00 84.12 189 SER A CA 1
ATOM 1473 C C . SER A 1 189 ? 0.987 10.934 -1.267 1.00 84.12 189 SER A C 1
ATOM 1475 O O . SER A 1 189 ? 1.420 10.172 -2.132 1.00 84.12 189 SER A O 1
ATOM 1477 N N . SER A 1 190 ? 1.569 12.103 -0.981 1.00 85.88 190 SER A N 1
ATOM 1478 C CA . SER A 1 190 ? 2.789 12.582 -1.640 1.00 85.88 190 SER A CA 1
ATOM 1479 C C . SER A 1 190 ? 3.988 11.653 -1.408 1.00 85.88 190 SER A C 1
ATOM 1481 O O . SER A 1 190 ? 4.762 11.409 -2.334 1.00 85.88 190 SER A O 1
ATOM 1483 N N . LYS A 1 191 ? 4.114 11.051 -0.217 1.00 88.56 191 LYS A N 1
ATOM 1484 C CA . LYS A 1 191 ? 5.155 10.053 0.081 1.00 88.56 191 LYS A CA 1
ATOM 1485 C C . LYS A 1 191 ? 4.929 8.723 -0.648 1.00 88.56 191 LYS A C 1
ATOM 1487 O O . LYS A 1 191 ? 5.898 8.136 -1.120 1.00 88.56 191 LYS A O 1
ATOM 1492 N N . ILE A 1 192 ? 3.680 8.274 -0.818 1.00 87.94 192 ILE A N 1
ATOM 1493 C CA . ILE A 1 192 ? 3.338 7.037 -1.560 1.00 87.94 192 ILE A CA 1
ATOM 1494 C C . ILE A 1 192 ? 3.759 7.126 -3.038 1.00 87.94 192 ILE A C 1
ATOM 1496 O O . ILE A 1 192 ? 4.202 6.134 -3.628 1.00 87.94 192 ILE A O 1
ATOM 1500 N N . ILE A 1 193 ? 3.637 8.318 -3.631 1.00 89.19 193 ILE A N 1
ATOM 1501 C CA . ILE A 1 193 ? 4.021 8.597 -5.025 1.00 89.19 193 ILE A CA 1
ATOM 1502 C C . ILE A 1 193 ? 5.461 9.115 -5.170 1.00 89.19 193 ILE A C 1
ATOM 1504 O O . ILE A 1 193 ? 5.902 9.410 -6.281 1.00 89.19 193 ILE A O 1
ATOM 1508 N N . SER A 1 194 ? 6.213 9.212 -4.071 1.00 90.44 194 SER A N 1
ATOM 1509 C CA . SER A 1 194 ? 7.593 9.695 -4.076 1.00 90.44 194 SER A CA 1
ATOM 1510 C C . SER A 1 194 ? 8.566 8.628 -4.590 1.00 90.44 194 SER A C 1
ATOM 1512 O O . SER A 1 194 ? 8.455 7.441 -4.275 1.00 90.44 194 SER A O 1
ATOM 1514 N N . ARG A 1 195 ? 9.574 9.064 -5.355 1.00 91.44 195 ARG A N 1
ATOM 1515 C CA . ARG A 1 195 ? 10.727 8.232 -5.757 1.00 91.44 195 ARG A CA 1
ATOM 1516 C C . ARG A 1 195 ? 11.843 8.215 -4.708 1.00 91.44 195 ARG A C 1
ATOM 1518 O O . ARG A 1 195 ? 12.702 7.343 -4.759 1.00 91.44 195 ARG A O 1
ATOM 1525 N N . GLU A 1 196 ? 11.811 9.163 -3.774 1.00 92.75 196 GLU A N 1
ATOM 1526 C CA . GLU A 1 196 ? 12.832 9.337 -2.741 1.00 92.75 196 GLU A CA 1
ATOM 1527 C C . GLU A 1 196 ? 12.808 8.187 -1.713 1.00 92.75 196 GLU A C 1
ATOM 1529 O O . GLU A 1 196 ? 11.746 7.949 -1.120 1.00 92.75 196 GLU A O 1
ATOM 1534 N N . PRO A 1 197 ? 13.939 7.498 -1.450 1.00 91.56 197 PRO A N 1
ATOM 1535 C CA . PRO A 1 197 ? 14.000 6.369 -0.518 1.00 91.56 197 PRO A CA 1
ATOM 1536 C C . PRO A 1 197 ? 13.558 6.715 0.905 1.00 91.56 197 PRO A C 1
ATOM 1538 O O . PRO A 1 197 ? 12.870 5.910 1.533 1.00 91.56 197 PRO A O 1
ATOM 1541 N N . GLY A 1 198 ? 13.912 7.903 1.412 1.00 92.88 198 GLY A N 1
ATOM 1542 C CA . GLY A 1 198 ? 13.504 8.346 2.751 1.00 92.88 198 GLY A CA 1
ATOM 1543 C C . GLY A 1 198 ? 11.981 8.408 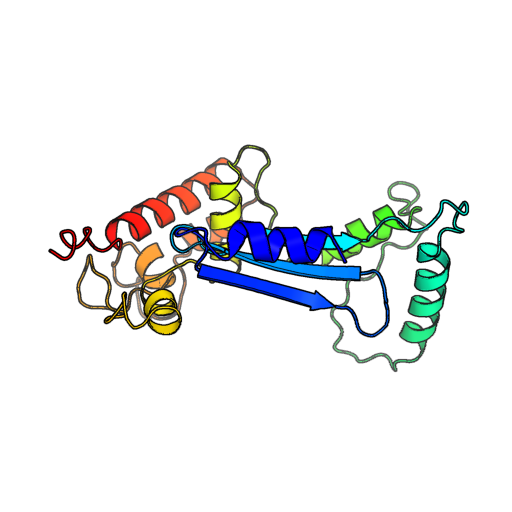2.894 1.00 92.88 198 GLY A C 1
ATOM 1544 O O . GLY A 1 198 ? 11.410 7.785 3.783 1.00 92.88 198 GLY A O 1
ATOM 1545 N N . ASN A 1 199 ? 11.307 9.043 1.931 1.00 93.31 199 ASN A N 1
ATOM 1546 C CA . ASN A 1 199 ? 9.845 9.142 1.912 1.00 93.31 199 ASN A CA 1
ATOM 1547 C C . ASN A 1 199 ? 9.162 7.771 1.815 1.00 93.31 199 ASN A C 1
ATOM 1549 O O . ASN A 1 199 ? 8.139 7.551 2.465 1.00 93.31 199 ASN A O 1
ATOM 1553 N N . GLN A 1 200 ? 9.716 6.858 1.010 1.00 93.94 200 GLN A N 1
ATOM 1554 C CA . GLN A 1 200 ? 9.180 5.504 0.864 1.00 93.94 200 GLN A CA 1
ATOM 1555 C C . GLN A 1 200 ? 9.307 4.694 2.160 1.00 93.94 200 GLN A C 1
ATOM 1557 O O . GLN A 1 200 ? 8.352 4.023 2.549 1.00 93.94 200 GLN A O 1
ATOM 1562 N N . ARG A 1 201 ? 10.448 4.776 2.856 1.00 94.38 201 ARG A N 1
ATOM 1563 C CA . ARG A 1 201 ? 10.615 4.106 4.154 1.00 94.38 201 ARG A CA 1
ATOM 1564 C C . ARG A 1 201 ? 9.695 4.690 5.213 1.00 94.38 201 ARG A C 1
ATOM 1566 O O . ARG A 1 201 ? 9.014 3.925 5.887 1.00 94.38 201 ARG A O 1
ATOM 1573 N N . ASP A 1 202 ? 9.618 6.015 5.313 1.00 93.50 202 ASP A N 1
ATOM 1574 C CA . ASP A 1 202 ? 8.758 6.689 6.287 1.00 93.50 202 ASP A CA 1
ATOM 1575 C C . ASP A 1 202 ? 7.307 6.206 6.197 1.00 93.50 202 ASP A C 1
ATOM 1577 O O . ASP A 1 202 ? 6.703 5.854 7.209 1.00 93.50 202 ASP A O 1
ATOM 1581 N N . VAL A 1 203 ? 6.739 6.170 4.984 1.00 93.81 203 VAL A N 1
ATOM 1582 C CA . VAL A 1 203 ? 5.332 5.781 4.807 1.00 93.81 203 VAL A CA 1
ATOM 1583 C C . VAL A 1 203 ? 5.099 4.300 5.090 1.00 93.81 203 VAL A C 1
ATOM 1585 O O . VAL A 1 203 ? 4.077 3.941 5.674 1.00 93.81 203 VAL A O 1
ATOM 1588 N N . VAL A 1 204 ? 6.049 3.440 4.721 1.00 94.06 204 VAL A N 1
ATOM 1589 C CA . VAL A 1 204 ? 5.973 2.008 5.021 1.00 94.06 204 VAL A CA 1
ATOM 1590 C C . VAL A 1 204 ? 6.032 1.781 6.529 1.00 94.06 204 VAL A C 1
ATOM 1592 O O . VAL A 1 204 ? 5.166 1.100 7.071 1.00 94.06 204 VAL A O 1
ATOM 1595 N N . GLN A 1 205 ? 6.994 2.391 7.221 1.00 94.06 205 GLN A N 1
ATOM 1596 C CA . GLN A 1 205 ? 7.165 2.239 8.668 1.00 94.06 205 GLN A CA 1
ATOM 1597 C C . GLN A 1 205 ? 5.967 2.787 9.451 1.00 94.06 205 GLN A C 1
ATOM 1599 O O . GLN A 1 205 ? 5.505 2.154 10.405 1.00 94.06 205 GLN A O 1
ATOM 1604 N N . HIS A 1 206 ? 5.403 3.911 9.003 1.00 92.38 206 HIS A N 1
ATOM 1605 C CA . HIS A 1 206 ? 4.154 4.462 9.533 1.00 92.38 206 HIS A CA 1
ATOM 1606 C C . HIS A 1 206 ? 3.004 3.450 9.458 1.00 92.38 206 HIS A C 1
ATOM 1608 O O . HIS A 1 206 ? 2.327 3.166 10.447 1.00 92.38 206 HIS A O 1
ATOM 1614 N N . VAL A 1 207 ? 2.806 2.844 8.286 1.00 91.94 207 VAL A N 1
ATOM 1615 C CA . VAL A 1 207 ? 1.738 1.862 8.058 1.00 91.94 207 VAL A CA 1
ATOM 1616 C C . VAL A 1 207 ? 1.961 0.594 8.858 1.00 91.94 207 VAL A C 1
ATOM 1618 O O . VAL A 1 207 ? 1.028 0.126 9.506 1.00 91.94 207 VAL A O 1
ATOM 1621 N N . LEU A 1 208 ? 3.174 0.044 8.837 1.00 91.94 208 LEU A N 1
ATOM 1622 C CA . LEU A 1 208 ? 3.503 -1.167 9.582 1.00 91.94 208 LEU A CA 1
ATOM 1623 C C . LEU A 1 208 ? 3.262 -0.966 11.078 1.00 91.94 208 LEU A C 1
ATOM 1625 O O . LEU A 1 208 ? 2.614 -1.800 11.703 1.00 91.94 208 LEU A O 1
ATOM 1629 N N . SER A 1 209 ? 3.667 0.183 11.626 1.00 91.69 209 SER A N 1
ATOM 1630 C CA . SER A 1 209 ? 3.398 0.544 13.023 1.00 91.69 209 SER A CA 1
ATOM 1631 C C . SER A 1 209 ? 1.900 0.563 13.337 1.00 91.69 209 SER A C 1
ATOM 1633 O O . SER A 1 209 ? 1.471 0.092 14.392 1.00 91.69 209 SER A O 1
ATOM 1635 N N . ASN A 1 210 ? 1.081 1.074 12.417 1.00 91.12 210 ASN A N 1
ATOM 1636 C CA . ASN A 1 210 ? -0.369 1.100 12.581 1.00 91.12 210 ASN A CA 1
ATOM 1637 C C . ASN A 1 210 ? -1.020 -0.277 12.441 1.00 91.12 210 ASN A C 1
ATOM 1639 O O . ASN A 1 210 ? -1.942 -0.579 13.198 1.00 91.12 210 ASN A O 1
ATOM 1643 N N . LEU A 1 211 ? -0.541 -1.119 11.525 1.00 89.94 211 LEU A N 1
ATOM 1644 C CA . LEU A 1 211 ? -1.004 -2.499 11.366 1.00 89.94 211 LEU A CA 1
ATOM 1645 C C . LEU A 1 211 ? -0.625 -3.371 12.562 1.00 89.94 211 LEU A C 1
ATOM 1647 O O . LEU A 1 211 ? -1.446 -4.167 13.012 1.00 89.94 211 LEU A O 1
ATOM 1651 N N . GLU A 1 212 ? 0.567 -3.179 13.126 1.00 90.31 212 GLU A N 1
ATOM 1652 C CA . GLU A 1 212 ? 1.003 -3.865 14.345 1.00 90.31 212 GLU A CA 1
ATOM 1653 C C . GLU A 1 212 ? 0.021 -3.592 15.494 1.00 90.31 212 GLU A C 1
ATOM 1655 O O . GLU A 1 212 ? -0.387 -4.508 16.204 1.00 90.31 212 GLU A O 1
ATOM 1660 N N . ARG A 1 213 ? -0.467 -2.349 15.614 1.00 88.44 213 ARG A N 1
ATOM 1661 C CA . ARG A 1 213 ? -1.511 -1.977 16.589 1.00 88.44 213 ARG A CA 1
ATOM 1662 C C . ARG A 1 213 ? -2.869 -2.633 16.315 1.00 88.44 213 ARG A C 1
ATOM 1664 O O . ARG A 1 213 ? -3.688 -2.696 17.230 1.00 88.44 213 ARG A O 1
ATOM 1671 N N . GLN A 1 214 ? -3.130 -3.085 15.085 1.00 85.38 214 GLN A N 1
ATOM 1672 C CA . GLN A 1 214 ? -4.356 -3.811 14.731 1.00 85.38 214 GLN A CA 1
ATOM 1673 C C . GLN A 1 214 ? -4.250 -5.320 14.938 1.00 85.38 214 GLN A C 1
ATOM 1675 O O . GLN A 1 214 ? -5.281 -5.997 14.890 1.00 85.38 214 GLN A O 1
ATOM 1680 N N . ARG A 1 215 ? -3.045 -5.870 15.138 1.00 83.81 215 ARG A N 1
ATOM 1681 C CA . ARG A 1 215 ? -2.890 -7.306 15.370 1.00 83.81 215 ARG A CA 1
ATOM 1682 C C . ARG A 1 215 ? -3.678 -7.702 16.612 1.00 83.81 215 ARG A C 1
ATOM 1684 O O . ARG A 1 215 ? -3.508 -7.136 17.692 1.00 83.81 215 ARG A O 1
ATOM 1691 N N . LEU A 1 216 ? -4.554 -8.690 16.446 1.00 71.06 216 LEU A N 1
ATOM 1692 C CA . LEU A 1 216 ? -5.231 -9.317 17.570 1.00 71.06 216 LEU A CA 1
ATOM 1693 C C . LEU A 1 216 ? -4.144 -9.891 18.481 1.00 71.06 216 LEU A C 1
ATOM 1695 O O . LEU A 1 216 ? -3.278 -10.635 18.018 1.00 71.06 216 LEU A O 1
ATOM 1699 N N . LYS A 1 217 ? -4.160 -9.533 19.771 1.00 63.44 217 LYS A N 1
ATOM 1700 C CA . LYS A 1 217 ? -3.311 -10.218 20.752 1.00 63.44 217 LYS A CA 1
ATOM 1701 C C . LYS A 1 217 ? -3.632 -11.703 20.647 1.00 63.44 217 LYS A C 1
ATOM 1703 O O . LYS A 1 217 ? -4.811 -12.051 20.703 1.00 63.44 217 LYS A O 1
ATOM 1708 N N . ALA A 1 218 ? -2.604 -12.529 20.442 1.00 53.88 218 ALA A N 1
ATOM 1709 C CA . ALA A 1 218 ? -2.763 -13.964 20.260 1.00 53.88 218 ALA A CA 1
ATOM 1710 C C . ALA A 1 218 ? -3.741 -14.503 21.308 1.00 53.88 218 ALA A C 1
ATOM 1712 O O . ALA A 1 218 ? -3.534 -14.319 22.512 1.00 53.88 218 ALA A O 1
ATOM 1713 N N . ALA A 1 219 ? -4.837 -15.104 20.841 1.00 45.19 219 ALA A N 1
ATOM 1714 C CA . ALA A 1 219 ? -5.705 -15.854 21.727 1.00 45.19 219 ALA A CA 1
ATOM 1715 C C . ALA A 1 219 ? -4.846 -16.944 22.391 1.00 45.19 219 ALA A C 1
ATOM 1717 O O . ALA A 1 219 ? -3.990 -17.522 21.710 1.00 45.19 219 ALA A O 1
ATOM 1718 N N . PRO A 1 220 ? -5.023 -17.214 23.698 1.00 34.72 220 PRO A N 1
ATOM 1719 C CA . PRO A 1 220 ? -4.332 -18.326 24.333 1.00 34.72 220 PRO A CA 1
ATOM 1720 C C . PRO A 1 220 ? -4.588 -19.608 23.525 1.00 34.72 220 PRO A C 1
ATOM 1722 O O . PRO A 1 220 ? -5.665 -19.738 22.928 1.00 34.72 220 PRO A O 1
ATOM 1725 N N . PRO A 1 221 ? -3.611 -20.532 23.463 1.00 35.06 221 PRO A N 1
ATOM 1726 C CA . PRO A 1 221 ? -3.779 -21.778 22.730 1.00 35.06 221 PRO A CA 1
ATOM 1727 C C . PRO A 1 221 ? -5.067 -22.453 23.202 1.00 35.06 221 PRO A C 1
ATOM 1729 O O . PRO A 1 221 ? -5.325 -22.529 24.405 1.00 35.06 221 PRO A O 1
ATOM 1732 N N . ARG A 1 222 ? -5.903 -22.879 22.247 1.00 39.84 222 ARG A N 1
ATOM 1733 C CA . ARG A 1 222 ? -7.096 -23.669 22.559 1.00 39.84 222 ARG A CA 1
ATOM 1734 C C . ARG A 1 222 ? -6.616 -24.944 23.259 1.00 39.84 222 ARG A C 1
ATOM 1736 O O . ARG A 1 222 ? -5.883 -25.718 22.648 1.00 39.84 222 ARG A O 1
ATOM 1743 N N . VAL A 1 223 ? -6.963 -25.061 24.542 1.00 41.59 223 VAL A N 1
ATOM 1744 C CA . VAL A 1 223 ? -6.752 -26.241 25.397 1.00 41.59 223 VAL A CA 1
ATOM 1745 C C . VAL A 1 223 ? -7.624 -27.385 24.905 1.00 41.59 223 VAL A C 1
ATOM 1747 O O . VAL A 1 223 ? -8.784 -27.097 24.528 1.00 41.59 223 VAL A O 1
#

Organism: Rhipicephalus sanguineus (NCBI:txid34632)

Foldseek 3Di:
DVPLVVVCVVCVPPLQWDDWDKDDDPPDRFKIKIWTAGPPQGTPDIDIDGDDDDDDPDDPVVVVVVVVVVVVVVPDDPDPPPPQDDDPDCPPVVDRCPDPVSVVVCNVVVPDPADQQDPPDDPSLRVLLVCVLVQNHDALVNCCVVPVVVRVDQAALVPRPDGRGLQCLQVVVDQDPDPPNPDHDPLLVCLSRDPDNVSSNVNSVSNVVSVVSRDDDDDPPDD

Sequence (223 aa):
MARATALTKGYANDPCAYYVDVAKYPHRPNAYAAAVIAADTGVLTTGSLRTPGSWTRALNHNEEADTEAHALTSRGSPSTHSSEPQRPDAEDEEYSITTYGDVLQWYRTSRRLYPPPHRDLQCSEAATLRQLQVQAIWTPVWAKHVCPEVYTTDICQHCKKAQATQRHLLWDCAPPPGNQEEAMPTAISSKIISREPGNQRDVVQHVLSNLERQRLKAAPPRV

Secondary structure (DSSP, 8-state):
-HHHHHHHHHHTT-TTEEEEEEEE-TT-TTEEEEEEEETTTEEEEEEEEE----------HHHHHHHHHHHHHTTS---TT--PPPPPPTT-GGG---SHHHHHHHHHHHT-SSPPPPTTS-HHHHHHHHHHHTT----HHHHHHH-TTT----B-TTTSSSB--HHHHHTTTPPPSTT-TTPPPHHHHHHHT---HHHHHHHHHHHHHHHHTTSPP-PPP--